Protein AF-0000000087138298 (afdb_homodimer)

InterPro domains:
  IPR054722 Retrovirus-related Pol polyprotein from transposon TNT 1-94-like, beta-barrel domain [PF22936] (34-121)

Radius of gyration: 26.08 Å; Cα contacts (8 Å, |Δi|>4): 745; chains: 2; bounding box: 53×138×64 Å

pLDDT: mean 83.86, std 24.9, range [24.69, 98.94]

Organism: NCBI:txid53985

Foldseek 3Di:
DPPPPPPPPPPPPPPPPDPPPPPPPPQAADQFKEFADQPAPAKEHQDPVQFPFWDFDPDWDFPQDDPDPPPTFTFGTFGKGWFWFDPPPPDTAIDIGHGYTHTNPDSYIYDHPVSVVVVAKDWDADPPQRWIFIDHPRHTHYIWGQDPVRTIMGTTDDD/DPPPPPPPPPPPPPPPPDPPPPPPPPQAADQFKEFADQPAPAKEHQDPVQFPFWDFDPDWDFPQDDPDPPPTFTFGTFGKGWFWFDPPPPDTAIDIGHGYTHTNPDSYIYDHPVSVVVVAKDWDADPPQRWIFIDHPRHTHYIWGQDPVRTIMGTTDDD

Structure (mmCIF, N/CA/C/O backbone):
data_AF-0000000087138298-model_v1
#
loop_
_entity.id
_entity.type
_entity.pdbx_description
1 polymer 'Retrovirus-related Pol polyprotein from transposon TNT 1-94-like beta-barrel domain-containing protein'
#
loop_
_atom_site.group_PDB
_atom_site.id
_atom_site.type_symbol
_atom_site.label_atom_id
_atom_site.label_alt_id
_atom_site.label_comp_id
_atom_site.label_asym_id
_atom_site.label_entity_id
_atom_site.label_seq_id
_atom_site.pdbx_PDB_ins_code
_atom_site.Cartn_x
_atom_site.Cartn_y
_atom_site.Cartn_z
_atom_site.occupancy
_atom_site.B_iso_or_equiv
_atom_site.auth_seq_id
_atom_site.auth_comp_id
_atom_site.auth_asym_id
_atom_site.auth_atom_id
_atom_site.pdbx_PDB_model_num
ATOM 1 N N . MET A 1 1 ? -32.312 69.125 -25.078 1 26.73 1 MET A N 1
ATOM 2 C CA . MET A 1 1 ? -32.969 67.812 -25.141 1 26.73 1 MET A CA 1
ATOM 3 C C . MET A 1 1 ? -31.922 66.688 -25.016 1 26.73 1 MET A C 1
ATOM 5 O O . MET A 1 1 ? -30.969 66.625 -25.797 1 26.73 1 MET A O 1
ATOM 9 N N . HIS A 1 2 ? -31.641 66.25 -23.672 1 28 2 HIS A N 1
ATOM 10 C CA . HIS A 1 2 ? -30.719 65.438 -22.891 1 28 2 HIS A CA 1
ATOM 11 C C . HIS A 1 2 ? -30.844 63.969 -23.266 1 28 2 HIS A C 1
ATOM 13 O O . HIS A 1 2 ? -31.859 63.344 -22.984 1 28 2 HIS A O 1
ATOM 19 N N . GLU A 1 3 ? -30.312 63.594 -24.5 1 26.72 3 GLU A N 1
ATOM 20 C CA . GLU A 1 3 ? -30.328 62.25 -25.031 1 26.72 3 GLU A CA 1
ATOM 21 C C . GLU A 1 3 ? -29.719 61.25 -24.047 1 26.72 3 GLU A C 1
ATOM 23 O O . GLU A 1 3 ? -28.562 61.438 -23.625 1 26.72 3 GLU A O 1
ATOM 28 N N . MET A 1 4 ? -30.578 60.688 -23.172 1 25.8 4 MET A N 1
ATOM 29 C CA . MET A 1 4 ? -30.344 59.656 -22.156 1 25.8 4 MET A CA 1
ATOM 30 C C . MET A 1 4 ? -29.781 58.375 -22.797 1 25.8 4 MET A C 1
ATOM 32 O O . MET A 1 4 ? -30.406 57.812 -23.688 1 25.8 4 MET A O 1
ATOM 36 N N . MET A 1 5 ? -28.438 58.312 -23.062 1 27.72 5 MET A N 1
ATOM 37 C CA . MET A 1 5 ? -27.672 57.188 -23.594 1 27.72 5 MET A CA 1
ATOM 38 C C . MET A 1 5 ? -27.938 55.906 -22.781 1 27.72 5 MET A C 1
ATOM 40 O O . MET A 1 5 ? -27.906 55.938 -21.547 1 27.72 5 MET A O 1
ATOM 44 N N . GLY A 1 6 ? -28.906 55.094 -23.203 1 25.23 6 GLY A N 1
ATOM 45 C CA . GLY A 1 6 ? -29.344 53.844 -22.672 1 25.23 6 GLY A CA 1
ATOM 46 C C . GLY A 1 6 ? -28.219 52.844 -22.484 1 25.23 6 GLY A C 1
ATOM 47 O O . GLY A 1 6 ? -27.5 52.5 -23.422 1 25.23 6 GLY A O 1
ATOM 48 N N . ALA A 1 7 ? -27.5 52.844 -21.328 1 24.69 7 ALA A N 1
ATOM 49 C CA . ALA A 1 7 ? -26.438 51.938 -20.859 1 24.69 7 ALA A CA 1
ATOM 50 C C . ALA A 1 7 ? -26.922 50.5 -20.875 1 24.69 7 ALA A C 1
ATOM 52 O O . ALA A 1 7 ? -27.797 50.094 -20.109 1 24.69 7 ALA A O 1
ATOM 53 N N . SER A 1 8 ? -27.188 49.906 -22.094 1 27.42 8 SER A N 1
ATOM 54 C CA . SER A 1 8 ? -27.578 48.469 -22.094 1 27.42 8 SER A CA 1
ATOM 55 C C . SER A 1 8 ? -26.562 47.625 -21.344 1 27.42 8 SER A C 1
ATOM 57 O O . SER A 1 8 ? -25.359 47.719 -21.625 1 27.42 8 SER A O 1
ATOM 59 N N . GLY A 1 9 ? -26.672 47.469 -20.047 1 24.81 9 GLY A N 1
ATOM 60 C CA . GLY A 1 9 ? -25.984 46.562 -19.125 1 24.81 9 GLY A CA 1
ATOM 61 C C . GLY A 1 9 ? -25.938 45.125 -19.609 1 24.81 9 GLY A C 1
ATOM 62 O O . GLY A 1 9 ? -26.969 44.438 -19.641 1 24.81 9 GLY A O 1
ATOM 63 N N . ALA A 1 10 ? -25.188 44.781 -20.75 1 26.69 10 ALA A N 1
ATOM 64 C CA . ALA A 1 10 ? -24.969 43.406 -21.141 1 26.69 10 ALA A CA 1
ATOM 65 C C . ALA A 1 10 ? -24.578 42.531 -19.938 1 26.69 10 ALA A C 1
ATOM 67 O O . ALA A 1 10 ? -23.562 42.812 -19.281 1 26.69 10 ALA A O 1
ATOM 68 N N . GLY A 1 11 ? -25.578 42.062 -19.188 1 27.27 11 GLY A N 1
ATOM 69 C CA . GLY A 1 11 ? -25.375 41.062 -18.141 1 27.27 11 GLY A CA 1
ATOM 70 C C . GLY A 1 11 ? -24.562 39.875 -18.594 1 27.27 11 GLY A C 1
ATOM 71 O O . GLY A 1 11 ? -24.906 39.219 -19.578 1 27.27 11 GLY A O 1
ATOM 72 N N . ASN A 1 12 ? -23.203 39.906 -18.516 1 27.31 12 ASN A N 1
ATOM 73 C CA . ASN A 1 12 ? -22.297 38.781 -18.672 1 27.31 12 ASN A CA 1
ATOM 74 C C . ASN A 1 12 ? -22.766 37.562 -17.891 1 27.31 12 ASN A C 1
ATOM 76 O O . ASN A 1 12 ? -22.812 37.594 -16.656 1 27.31 12 ASN A O 1
ATOM 80 N N . TYR A 1 13 ? -23.734 36.781 -18.453 1 26.03 13 TYR A N 1
ATOM 81 C CA . TYR A 1 13 ? -24.031 35.438 -17.891 1 26.03 13 TYR A CA 1
ATOM 82 C C . TYR A 1 13 ? -22.75 34.625 -17.703 1 26.03 13 TYR A C 1
ATOM 84 O O . TYR A 1 13 ? -21.969 34.5 -18.625 1 26.03 13 TYR A O 1
ATOM 92 N N . SER A 1 14 ? -22.141 34.844 -16.531 1 27.45 14 SER A N 1
ATOM 93 C CA . SER A 1 14 ? -21.109 33.906 -16.062 1 27.45 14 SER A CA 1
ATOM 94 C C . SER A 1 14 ? -21.5 32.469 -16.281 1 27.45 14 SER A C 1
ATOM 96 O O . SER A 1 14 ? -22.578 32.031 -15.867 1 27.45 14 SER A O 1
ATOM 98 N N . ASP A 1 15 ? -21.188 31.875 -17.406 1 30.61 15 ASP A N 1
ATOM 99 C CA . ASP A 1 15 ? -21.203 30.438 -17.672 1 30.61 15 ASP A CA 1
ATOM 100 C C . ASP A 1 15 ? -20.656 29.656 -16.469 1 30.61 15 ASP A C 1
ATOM 102 O O . ASP A 1 15 ? -19.484 29.781 -16.141 1 30.61 15 ASP A O 1
ATOM 106 N N . THR A 1 16 ? -21.453 29.562 -15.43 1 27.52 16 THR A N 1
ATOM 107 C CA . THR A 1 16 ? -21.219 28.531 -14.43 1 27.52 16 THR A CA 1
ATOM 108 C C . THR A 1 16 ? -20.891 27.188 -15.086 1 27.52 16 THR A C 1
ATOM 110 O O . THR A 1 16 ? -21.75 26.594 -15.734 1 27.52 16 THR A O 1
ATOM 113 N N . LYS A 1 17 ? -19.672 27 -15.688 1 30.14 17 LYS A N 1
ATOM 114 C CA . LYS A 1 17 ? -19.156 25.688 -16.062 1 30.14 17 LYS A CA 1
ATOM 115 C C . LYS A 1 17 ? -19.609 24.609 -15.094 1 30.14 17 LYS A C 1
ATOM 117 O O . LYS A 1 17 ? -19.719 24.844 -13.891 1 30.14 17 LYS A O 1
ATOM 122 N N . ASP A 1 18 ? -20.281 23.625 -15.594 1 29.91 18 ASP A N 1
ATOM 123 C CA . ASP A 1 18 ? -20.688 22.297 -15.156 1 29.91 18 ASP A CA 1
ATOM 124 C C . ASP A 1 18 ? -19.562 21.625 -14.359 1 29.91 18 ASP A C 1
ATOM 126 O O . ASP A 1 18 ? -18.438 21.484 -14.844 1 29.91 18 ASP A O 1
ATOM 130 N N . GLU A 1 19 ? -19.5 21.828 -13.062 1 31.2 19 GLU A N 1
ATOM 131 C CA . GLU A 1 19 ? -18.734 20.938 -12.195 1 31.2 19 GLU A CA 1
ATOM 132 C C . GLU A 1 19 ? -18.859 19.484 -12.672 1 31.2 19 GLU A C 1
ATOM 134 O O . GLU A 1 19 ? -19.922 18.875 -12.562 1 31.2 19 GLU A O 1
ATOM 139 N N . SER A 1 20 ? -18.328 19.141 -13.852 1 32.28 20 SER A N 1
ATOM 140 C CA . SER A 1 20 ? -18.219 17.75 -14.25 1 32.28 20 SER A CA 1
ATOM 141 C C . SER A 1 20 ? -17.953 16.844 -13.047 1 32.28 20 SER A C 1
ATOM 143 O O . SER A 1 20 ? -17 17.062 -12.312 1 32.28 20 SER A O 1
ATOM 145 N N . GLN A 1 21 ? -19 16.406 -12.414 1 29.31 21 GLN A N 1
ATOM 146 C CA . GLN A 1 21 ? -18.938 15.305 -11.453 1 29.31 21 GLN A CA 1
ATOM 147 C C . GLN A 1 21 ? -17.953 14.234 -11.906 1 29.31 21 GLN A C 1
ATOM 149 O O . GLN A 1 21 ? -18.094 13.656 -12.992 1 29.31 21 GLN A O 1
ATOM 154 N N . LYS A 1 22 ? -16.719 14.406 -11.703 1 31.08 22 LYS A N 1
ATOM 155 C CA . LYS A 1 22 ? -15.797 13.289 -11.891 1 31.08 22 LYS A CA 1
ATOM 156 C C . LYS A 1 22 ? -16.406 11.984 -11.406 1 31.08 22 LYS A C 1
ATOM 158 O O . LYS A 1 22 ? -16.594 11.781 -10.203 1 31.08 22 LYS A O 1
ATOM 163 N N . VAL A 1 23 ? -17.422 11.461 -12.164 1 29.03 23 VAL A N 1
ATOM 164 C CA . VAL A 1 23 ? -17.891 10.102 -11.914 1 29.03 23 VAL A CA 1
ATOM 165 C C . VAL A 1 23 ? -16.703 9.18 -11.672 1 29.03 23 VAL A C 1
ATOM 167 O O . VAL A 1 23 ? -15.82 9.055 -12.523 1 29.03 23 VAL A O 1
ATOM 170 N N . VAL A 1 24 ? -16.344 9.094 -10.477 1 33.88 24 VAL A N 1
ATOM 171 C CA . VAL A 1 24 ? -15.398 8.031 -10.172 1 33.88 24 VAL A CA 1
ATOM 172 C C . VAL A 1 24 ? -15.898 6.711 -10.758 1 33.88 24 VAL A C 1
ATOM 174 O O . VAL A 1 24 ? -16.969 6.23 -10.398 1 33.88 24 VAL A O 1
ATOM 177 N N . GLU A 1 25 ? -15.625 6.383 -11.93 1 34.97 25 GLU A N 1
ATOM 178 C CA . GLU A 1 25 ? -15.898 5.078 -12.523 1 34.97 25 GLU A CA 1
ATOM 179 C C . GLU A 1 25 ? -15.633 3.949 -11.539 1 34.97 25 GLU A C 1
ATOM 181 O O . GLU A 1 25 ? -14.57 3.906 -10.914 1 34.97 25 GLU A O 1
ATOM 186 N N . VAL A 1 26 ? -16.703 3.418 -10.953 1 42.72 26 VAL A N 1
ATOM 187 C CA . VAL A 1 26 ? -16.562 2.133 -10.281 1 42.72 26 VAL A CA 1
ATOM 188 C C . VAL A 1 26 ? -15.586 1.244 -11.055 1 42.72 26 VAL A C 1
ATOM 190 O O . VAL A 1 26 ? -15.844 0.884 -12.203 1 42.72 26 VAL A O 1
ATOM 193 N N . ALA A 1 27 ? -14.391 1.312 -10.781 1 53.25 27 ALA A N 1
ATOM 194 C CA . ALA A 1 27 ? -13.359 0.618 -11.539 1 53.25 27 ALA A CA 1
ATOM 195 C C . ALA A 1 27 ? -13.672 -0.871 -11.664 1 53.25 27 ALA A C 1
ATOM 197 O O . ALA A 1 27 ? -14.078 -1.508 -10.688 1 53.25 27 ALA A O 1
ATOM 198 N N . SER A 1 28 ? -14.102 -1.36 -12.82 1 70.69 28 SER A N 1
ATOM 199 C CA . SER A 1 28 ? -14.125 -2.773 -13.188 1 70.69 28 SER A CA 1
ATOM 200 C C . SER A 1 28 ? -12.812 -3.463 -12.812 1 70.69 28 SER A C 1
ATOM 202 O O . SER A 1 28 ? -11.766 -2.82 -12.758 1 70.69 28 SER A O 1
ATOM 204 N N . TYR A 1 29 ? -13 -4.633 -12.141 1 76.81 29 TYR A N 1
ATOM 205 C CA . TYR A 1 29 ? -11.836 -5.453 -11.852 1 76.81 29 TYR A CA 1
ATOM 206 C C . TYR A 1 29 ? -10.875 -5.484 -13.031 1 76.81 29 TYR A C 1
ATOM 208 O O . TYR A 1 29 ? -11.297 -5.684 -14.172 1 76.81 29 TYR A O 1
ATOM 216 N N . LYS A 1 30 ? -9.641 -5.148 -12.758 1 82.31 30 LYS A N 1
ATOM 217 C CA . LYS A 1 30 ? -8.555 -5.219 -13.727 1 82.31 30 LYS A CA 1
ATOM 218 C C . LYS A 1 30 ? -7.668 -6.434 -13.469 1 82.31 30 LYS A C 1
ATOM 220 O O . LYS A 1 30 ? -6.656 -6.328 -12.773 1 82.31 30 LYS A O 1
ATOM 225 N N . PRO A 1 31 ? -7.965 -7.551 -14.102 1 87.19 31 PRO A N 1
ATOM 226 C CA . PRO A 1 31 ? -7.363 -8.82 -13.688 1 87.19 31 PRO A CA 1
ATOM 227 C C . PRO A 1 31 ? -5.852 -8.859 -13.906 1 87.19 31 PRO A C 1
ATOM 229 O O . PRO A 1 31 ? -5.148 -9.625 -13.242 1 87.19 31 PRO A O 1
ATOM 232 N N . ARG A 1 32 ? -5.281 -8.016 -14.727 1 94.5 32 ARG A N 1
ATOM 233 C CA . ARG A 1 32 ? -3.85 -8.086 -15 1 94.5 32 ARG A CA 1
ATOM 234 C C . ARG A 1 32 ? -3.078 -7.098 -14.125 1 94.5 32 ARG A C 1
ATOM 236 O O . ARG A 1 32 ? -1.851 -7.172 -14.039 1 94.5 32 ARG A O 1
ATOM 243 N N . ARG A 1 33 ? -3.785 -6.219 -13.477 1 95.19 33 ARG A N 1
ATOM 244 C CA . ARG A 1 33 ? -3.141 -5.199 -12.664 1 95.19 33 ARG A CA 1
ATOM 245 C C . ARG A 1 33 ? -2.793 -5.742 -11.281 1 95.19 33 ARG A C 1
ATOM 247 O O . ARG A 1 33 ? -3.645 -6.32 -10.602 1 95.19 33 ARG A O 1
ATOM 254 N N . TRP A 1 34 ? -1.558 -5.598 -10.945 1 98 34 TRP A N 1
ATOM 255 C CA . TRP A 1 34 ? -1.07 -5.875 -9.594 1 98 34 TRP A CA 1
ATOM 256 C C . TRP A 1 34 ? -0.491 -4.617 -8.961 1 98 34 TRP A C 1
ATOM 258 O O . TRP A 1 34 ? 0.445 -4.016 -9.492 1 98 34 TRP A O 1
ATOM 268 N N . ASP A 1 35 ? -1.096 -4.219 -7.867 1 98.25 35 ASP A N 1
ATOM 269 C CA . ASP A 1 35 ? -0.44 -3.166 -7.094 1 98.25 35 ASP A CA 1
ATOM 270 C C . ASP A 1 35 ? 0.762 -3.717 -6.332 1 98.25 35 ASP A C 1
ATOM 272 O O . ASP A 1 35 ? 0.678 -4.777 -5.711 1 98.25 35 ASP A O 1
ATOM 276 N N . TYR A 1 36 ? 1.917 -3.092 -6.477 1 98.81 36 TYR A N 1
ATOM 277 C CA . TYR A 1 36 ? 3.133 -3.324 -5.707 1 98.81 36 TYR A CA 1
ATOM 278 C C . TYR A 1 36 ? 3.068 -2.615 -4.359 1 98.81 36 TYR A C 1
ATOM 280 O O . TYR A 1 36 ? 3.305 -1.407 -4.273 1 98.81 36 TYR A O 1
ATOM 288 N N . ASP A 1 37 ? 2.742 -3.402 -3.287 1 98.69 37 ASP A N 1
ATOM 289 C CA . ASP A 1 37 ? 2.078 -2.742 -2.168 1 98.69 37 ASP A CA 1
ATOM 290 C C . ASP A 1 37 ? 2.824 -2.994 -0.859 1 98.69 37 ASP A C 1
ATOM 292 O O . ASP A 1 37 ? 2.775 -4.098 -0.314 1 98.69 37 ASP A O 1
ATOM 296 N N . THR A 1 38 ? 3.414 -1.92 -0.274 1 98.75 38 THR A N 1
ATOM 297 C CA . THR A 1 38 ? 4.078 -2.008 1.022 1 98.75 38 THR A CA 1
ATOM 298 C C . THR A 1 38 ? 3.061 -1.929 2.156 1 98.75 38 THR A C 1
ATOM 300 O O . THR A 1 38 ? 3.395 -2.184 3.316 1 98.75 38 THR A O 1
ATOM 303 N N . GLY A 1 39 ? 1.785 -1.648 1.866 1 98.12 39 GLY A N 1
ATOM 304 C CA . GLY A 1 39 ? 0.718 -1.596 2.852 1 98.12 39 GLY A CA 1
ATOM 305 C C . GLY A 1 39 ? -0.074 -2.887 2.943 1 98.12 39 GLY A C 1
ATOM 306 O O . GLY A 1 39 ? -0.977 -3.01 3.773 1 98.12 39 GLY A O 1
ATOM 307 N N . ALA A 1 40 ? 0.21 -3.84 2.135 1 98.06 40 ALA A N 1
ATOM 308 C CA . ALA A 1 40 ? -0.504 -5.113 2.148 1 98.06 40 ALA A CA 1
ATOM 309 C C . ALA A 1 40 ? 0.227 -6.145 3.004 1 98.06 40 ALA A C 1
ATOM 311 O O . ALA A 1 40 ? 1.408 -6.418 2.783 1 98.06 40 ALA A O 1
ATOM 312 N N . SER A 1 41 ? -0.503 -6.773 3.881 1 97.31 41 SER A N 1
ATOM 313 C CA . SER A 1 41 ? 0.084 -7.77 4.77 1 97.31 41 SER A CA 1
ATOM 314 C C . SER A 1 41 ? 0.23 -9.117 4.07 1 97.31 41 SER A C 1
ATOM 316 O O . SER A 1 41 ? 0.977 -9.984 4.531 1 97.31 41 SER A O 1
ATOM 318 N N . THR A 1 42 ? -0.503 -9.312 3.02 1 97.94 42 THR A N 1
ATOM 319 C CA . THR A 1 42 ? -0.492 -10.562 2.27 1 97.94 42 THR A CA 1
ATOM 320 C C . THR A 1 42 ? -0.753 -10.312 0.788 1 97.94 42 THR A C 1
ATOM 322 O O . THR A 1 42 ? -1.156 -9.211 0.404 1 97.94 42 THR A O 1
ATOM 325 N N . HIS A 1 43 ? -0.403 -11.305 -0.057 1 98.75 43 HIS A N 1
ATOM 326 C CA . HIS A 1 43 ? -0.837 -11.234 -1.447 1 98.75 43 HIS A CA 1
ATOM 327 C C . HIS A 1 43 ? -2.346 -11.422 -1.563 1 98.75 43 HIS A C 1
ATOM 329 O O . HIS A 1 43 ? -2.918 -12.305 -0.923 1 98.75 43 HIS A O 1
ATOM 335 N N . ILE A 1 44 ? -2.963 -10.594 -2.338 1 98.25 44 ILE A N 1
ATOM 336 C CA . ILE A 1 44 ? -4.395 -10.688 -2.611 1 98.25 44 ILE A CA 1
ATOM 337 C C . ILE A 1 44 ? -4.617 -10.945 -4.098 1 98.25 44 ILE A C 1
ATOM 339 O O . ILE A 1 44 ? -4.102 -10.219 -4.949 1 98.25 44 ILE A O 1
ATOM 343 N N . VAL A 1 45 ? -5.367 -11.93 -4.359 1 98.06 45 VAL A N 1
ATOM 344 C CA . VAL A 1 45 ? -5.66 -12.32 -5.738 1 98.06 45 VAL A CA 1
ATOM 345 C C . VAL A 1 45 ? -7.172 -12.312 -5.961 1 98.06 45 VAL A C 1
ATOM 347 O O . VAL A 1 45 ? -7.918 -12.977 -5.234 1 98.06 45 VAL A O 1
ATOM 350 N N . GLY A 1 46 ? -7.562 -11.539 -6.918 1 96.12 46 GLY A N 1
ATOM 351 C CA . GLY A 1 46 ? -8.977 -11.461 -7.238 1 96.12 46 GLY A CA 1
ATOM 352 C C . GLY A 1 46 ? -9.398 -12.43 -8.336 1 96.12 46 GLY A C 1
ATOM 353 O O . GLY A 1 46 ? -10.586 -12.711 -8.5 1 96.12 46 GLY A O 1
ATOM 354 N N . ALA A 1 47 ? -8.469 -12.898 -9.086 1 93.94 47 ALA A N 1
ATOM 355 C CA . ALA A 1 47 ? -8.727 -13.812 -10.195 1 93.94 47 ALA A CA 1
ATOM 356 C C . ALA A 1 47 ? -8.211 -15.211 -9.883 1 93.94 47 ALA A C 1
ATOM 358 O O . ALA A 1 47 ? -7 -15.445 -9.844 1 93.94 47 ALA A O 1
ATOM 359 N N . LYS A 1 48 ? -9.086 -16.141 -9.898 1 94.62 48 LYS A N 1
ATOM 360 C CA . LYS A 1 48 ? -8.75 -17.484 -9.461 1 94.62 48 LYS A CA 1
ATOM 361 C C . LYS A 1 48 ? -7.766 -18.141 -10.422 1 94.62 48 LYS A C 1
ATOM 363 O O . LYS A 1 48 ? -7.016 -19.047 -10.031 1 94.62 48 LYS A O 1
ATOM 368 N N . GLU A 1 49 ? -7.699 -17.719 -11.648 1 95.81 49 GLU A N 1
ATOM 369 C CA . GLU A 1 49 ? -6.883 -18.312 -12.703 1 95.81 49 GLU A CA 1
ATOM 370 C C . GLU A 1 49 ? -5.395 -18.172 -12.391 1 95.81 49 GLU A C 1
ATOM 372 O O . GLU A 1 49 ? -4.562 -18.875 -12.977 1 95.81 49 GLU A O 1
ATOM 377 N N . TYR A 1 50 ? -5.051 -17.359 -11.5 1 97.69 50 TYR A N 1
ATOM 378 C CA . TYR A 1 50 ? -3.645 -17.188 -11.148 1 97.69 50 TYR A CA 1
ATOM 379 C C . TYR A 1 50 ? -3.15 -18.344 -10.289 1 97.69 50 TYR A C 1
ATOM 381 O O . TYR A 1 50 ? -1.943 -18.578 -10.188 1 97.69 50 TYR A O 1
ATOM 389 N N . PHE A 1 51 ? -4.051 -19.047 -9.609 1 98.44 51 PHE A N 1
ATOM 390 C CA . PHE A 1 51 ? -3.635 -20.062 -8.656 1 98.44 51 PHE A CA 1
ATOM 391 C C . PHE A 1 51 ? -3.236 -21.344 -9.375 1 98.44 51 PHE A C 1
ATOM 393 O O . PHE A 1 51 ? -4 -21.875 -10.188 1 98.44 51 PHE A O 1
ATOM 400 N N . VAL A 1 52 ? -2.127 -21.859 -9.031 1 98.62 52 VAL A N 1
ATOM 401 C CA . VAL A 1 52 ? -1.667 -23.141 -9.547 1 98.62 52 VAL A CA 1
ATOM 402 C C . VAL A 1 52 ? -1.851 -24.219 -8.477 1 98.62 52 VAL A C 1
ATOM 404 O O . VAL A 1 52 ? -1.818 -25.406 -8.781 1 98.62 52 VAL A O 1
ATOM 407 N N . ALA A 1 53 ? -1.971 -23.844 -7.301 1 98.75 53 ALA A N 1
ATOM 408 C CA . ALA A 1 53 ? -2.438 -24.625 -6.16 1 98.75 53 ALA A CA 1
ATOM 409 C C . ALA A 1 53 ? -3.373 -23.797 -5.277 1 98.75 53 ALA A C 1
ATOM 411 O O . ALA A 1 53 ? -3.129 -22.625 -5.031 1 98.75 53 ALA A O 1
ATOM 412 N N . TYR A 1 54 ? -4.457 -24.531 -4.898 1 98.38 54 TYR A N 1
ATOM 413 C CA . TYR A 1 54 ? -5.5 -23.781 -4.207 1 98.38 54 TYR A CA 1
ATOM 414 C C . TYR A 1 54 ? -6.199 -24.656 -3.174 1 98.38 54 TYR A C 1
ATOM 416 O O . TYR A 1 54 ? -6.484 -25.828 -3.436 1 98.38 54 TYR A O 1
ATOM 424 N N . HIS A 1 55 ? -6.398 -24.047 -2.041 1 98.44 55 HIS A N 1
ATOM 425 C CA . HIS A 1 55 ? -7.176 -24.656 -0.97 1 98.44 55 HIS A CA 1
ATOM 426 C C . HIS A 1 55 ? -8.328 -23.75 -0.538 1 98.44 55 HIS A C 1
ATOM 428 O O . HIS A 1 55 ? -8.102 -22.672 0.023 1 98.44 55 HIS A O 1
ATOM 434 N N . GLU A 1 56 ? -9.477 -24.266 -0.711 1 97.88 56 GLU A N 1
ATOM 435 C CA . GLU A 1 56 ? -10.656 -23.516 -0.278 1 97.88 56 GLU A CA 1
ATOM 436 C C . GLU A 1 56 ? -10.875 -23.641 1.227 1 97.88 56 GLU A C 1
ATOM 438 O O . GLU A 1 56 ? -10.773 -24.75 1.777 1 97.88 56 GLU A O 1
ATOM 443 N N . PHE A 1 57 ? -11.141 -22.484 1.836 1 97.38 57 PHE A N 1
ATOM 444 C CA . PHE A 1 57 ? -11.461 -22.547 3.256 1 97.38 57 PHE A CA 1
ATOM 445 C C . PHE A 1 57 ? -12.828 -23.188 3.475 1 97.38 57 PHE A C 1
ATOM 447 O O . PHE A 1 57 ? -13.727 -23.047 2.639 1 97.38 57 PHE A O 1
ATOM 454 N N . GLU A 1 58 ? -12.953 -23.891 4.559 1 97.06 58 GLU A N 1
ATOM 455 C CA . GLU A 1 58 ? -14.266 -24.422 4.914 1 97.06 58 GLU A CA 1
ATOM 456 C C . GLU A 1 58 ? -15.289 -23.312 5.066 1 97.06 58 GLU A C 1
ATOM 458 O O . GLU A 1 58 ? -16.422 -23.422 4.598 1 97.06 58 GLU A O 1
ATOM 463 N N . LYS A 1 59 ? -14.844 -22.266 5.73 1 96.12 59 LYS A N 1
ATOM 464 C CA . LYS A 1 59 ? -15.586 -21.016 5.848 1 96.12 59 LYS A CA 1
ATOM 465 C C . LYS A 1 59 ? -14.727 -19.812 5.449 1 96.12 59 LYS A C 1
ATOM 467 O O . LYS A 1 59 ? -13.531 -19.766 5.773 1 96.12 59 LYS A O 1
ATOM 472 N N . PRO A 1 60 ? -15.414 -18.922 4.82 1 94.12 60 PRO A N 1
ATOM 473 C CA . PRO A 1 60 ? -14.633 -17.719 4.48 1 94.12 60 PRO A CA 1
ATOM 474 C C . PRO A 1 60 ? -13.977 -17.078 5.695 1 94.12 60 PRO A C 1
ATOM 476 O O . PRO A 1 60 ? -14.555 -17.078 6.789 1 94.12 60 PRO A O 1
ATOM 479 N N . VAL A 1 61 ? -12.789 -16.516 5.438 1 91.31 61 VAL A N 1
ATOM 480 C CA . VAL A 1 61 ? -12.109 -15.727 6.457 1 91.31 61 VAL A CA 1
ATOM 481 C C . VAL A 1 61 ? -12.477 -14.25 6.285 1 91.31 61 VAL A C 1
ATOM 483 O O . VAL A 1 61 ? -12.156 -13.641 5.266 1 91.31 61 VAL A O 1
ATOM 486 N N . GLU A 1 62 ? -13.102 -13.578 7.219 1 82.38 62 GLU A N 1
ATOM 487 C CA . GLU A 1 62 ? -13.695 -12.25 7.102 1 82.38 62 GLU A CA 1
ATOM 488 C C . GLU A 1 62 ? -12.742 -11.172 7.605 1 82.38 62 GLU A C 1
ATOM 490 O O . GLU A 1 62 ? -13.117 -10 7.707 1 82.38 62 GLU A O 1
ATOM 495 N N . ASP A 1 63 ? -11.539 -11.422 7.742 1 79.94 63 ASP A N 1
ATOM 496 C CA . ASP A 1 63 ? -10.711 -10.477 8.477 1 79.94 63 ASP A CA 1
ATOM 497 C C . ASP A 1 63 ? -9.688 -9.82 7.555 1 79.94 63 ASP A C 1
ATOM 499 O O . ASP A 1 63 ? -8.656 -9.32 8.016 1 79.94 63 ASP A O 1
ATOM 503 N N . ILE A 1 64 ? -10.031 -9.82 6.277 1 89.75 64 ILE A N 1
ATOM 504 C CA . ILE A 1 64 ? -9.109 -9.055 5.441 1 89.75 64 ILE A CA 1
ATOM 505 C C . ILE A 1 64 ? -9.469 -7.574 5.504 1 89.75 64 ILE A C 1
ATOM 507 O O . ILE A 1 64 ? -10.43 -7.133 4.867 1 89.75 64 ILE A O 1
ATOM 511 N N . GLN A 1 65 ? -8.695 -6.887 6.281 1 88.88 65 GLN A N 1
ATOM 512 C CA . GLN A 1 65 ? -9 -5.484 6.547 1 88.88 65 GLN A CA 1
ATOM 513 C C . GLN A 1 65 ? -8.445 -4.582 5.449 1 88.88 65 GLN A C 1
ATOM 515 O O . GLN A 1 65 ? -7.297 -4.75 5.023 1 88.88 65 GLN A O 1
ATOM 520 N N . GLY A 1 66 ? -9.312 -3.666 4.984 1 90.44 66 GLY A N 1
ATOM 521 C CA . GLY A 1 66 ? -8.844 -2.543 4.188 1 90.44 66 GLY A CA 1
ATOM 522 C C . GLY A 1 66 ? -8.547 -1.306 5.012 1 90.44 66 GLY A C 1
ATOM 523 O O . GLY A 1 66 ? -8.523 -1.365 6.242 1 90.44 66 GLY A O 1
ATOM 524 N N . PHE A 1 67 ? -8.258 -0.23 4.336 1 89.5 67 PHE A N 1
ATOM 525 C CA . PHE A 1 67 ? -7.793 0.973 5.02 1 89.5 67 PHE A CA 1
ATOM 526 C C . PHE A 1 67 ? -8.938 1.643 5.766 1 89.5 67 PHE A C 1
ATOM 528 O O . PHE A 1 67 ? -8.711 2.492 6.633 1 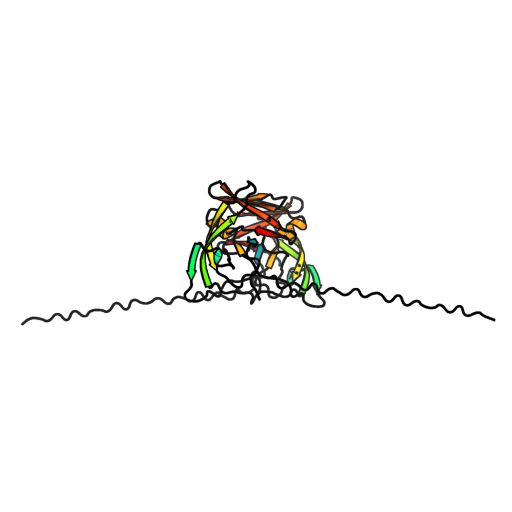89.5 67 PHE A O 1
ATOM 535 N N . ALA A 1 68 ? -10.18 1.259 5.426 1 88.81 68 ALA A N 1
ATOM 536 C CA . ALA A 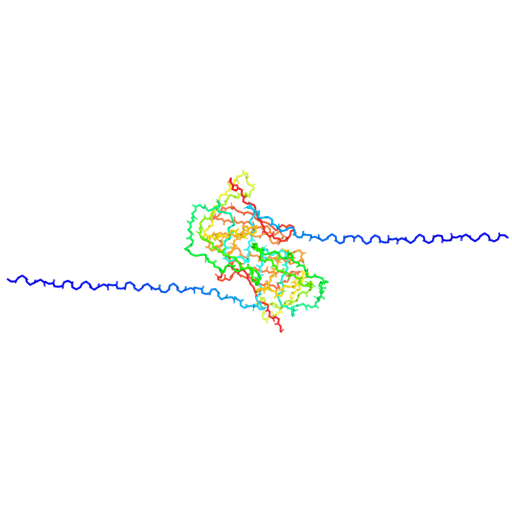1 68 ? -11.328 1.93 6.035 1 88.81 68 ALA A CA 1
ATOM 537 C C . ALA A 1 68 ? -12.227 0.932 6.762 1 88.81 68 ALA A C 1
ATOM 539 O O . ALA A 1 68 ? -12.32 -0.232 6.363 1 88.81 68 ALA A O 1
ATOM 540 N N . LYS A 1 69 ? -12.859 1.514 7.695 1 85.56 69 LYS A N 1
ATOM 541 C CA . LYS A 1 69 ? -13.852 0.721 8.414 1 85.56 69 LYS A CA 1
ATOM 542 C C . LYS A 1 69 ? -14.969 0.265 7.477 1 85.56 69 LYS A C 1
ATOM 544 O O . LYS A 1 69 ? -15.445 1.039 6.641 1 85.56 69 LYS A O 1
ATOM 549 N N . GLY A 1 70 ? -15.305 -0.964 7.645 1 78.56 70 GLY A N 1
ATOM 550 C CA . GLY A 1 70 ? -16.359 -1.503 6.793 1 78.56 70 GLY A CA 1
ATOM 551 C C . GLY A 1 70 ? -15.852 -1.939 5.43 1 78.56 70 GLY A C 1
ATOM 552 O O . GLY A 1 70 ? -16.609 -2.486 4.625 1 78.56 70 GLY A O 1
ATOM 553 N N . GLY A 1 71 ? -14.703 -1.685 5.117 1 76.5 71 GLY A N 1
ATOM 554 C CA . GLY A 1 71 ? -14.102 -2.07 3.85 1 76.5 71 GLY A CA 1
ATOM 555 C C . GLY A 1 71 ? -13.477 -3.451 3.879 1 76.5 71 GLY A C 1
ATOM 556 O O . GLY A 1 71 ? -12.594 -3.758 3.074 1 76.5 71 GLY A O 1
ATOM 557 N N . GLN A 1 72 ? -13.883 -4.27 4.773 1 80.62 72 GLN A N 1
ATOM 558 C CA . GLN A 1 72 ? -13.367 -5.633 4.859 1 80.62 72 GLN A CA 1
ATOM 559 C C . GLN A 1 72 ? -13.984 -6.52 3.781 1 80.62 72 GLN A C 1
ATOM 561 O O . GLN A 1 72 ? -15.133 -6.316 3.379 1 80.62 72 GLN A O 1
ATOM 566 N N . SER A 1 73 ? -13.156 -7.434 3.311 1 88.75 73 SER A N 1
ATOM 567 C CA . SER A 1 73 ? -13.609 -8.438 2.355 1 88.75 73 SER A CA 1
ATOM 568 C C . SER A 1 73 ? -13.211 -9.844 2.799 1 88.75 73 SER A C 1
ATOM 570 O O . SER A 1 73 ? -12.133 -10.031 3.371 1 88.75 73 SER A O 1
ATOM 572 N N . PRO A 1 74 ? -14.102 -10.781 2.516 1 93 74 PRO A N 1
ATOM 573 C CA . PRO A 1 74 ? -13.734 -12.148 2.877 1 93 74 PRO A CA 1
ATOM 574 C C . PRO A 1 74 ? -12.727 -12.766 1.908 1 93 74 PRO A C 1
ATOM 576 O O . PRO A 1 74 ? -12.758 -12.469 0.71 1 93 74 PRO A O 1
ATOM 579 N N . ALA A 1 75 ? -11.867 -13.586 2.488 1 97 75 ALA A N 1
ATOM 580 C CA . ALA A 1 75 ? -11.062 -14.5 1.677 1 97 75 ALA A CA 1
ATOM 581 C C . ALA A 1 75 ? -11.703 -15.883 1.611 1 97 75 ALA A C 1
ATOM 583 O O . ALA A 1 75 ? -12.172 -16.406 2.627 1 97 75 ALA A O 1
ATOM 584 N N . LEU A 1 76 ? -11.719 -16.422 0.457 1 98 76 LEU A N 1
ATOM 585 C CA . LEU A 1 76 ? -12.406 -17.688 0.272 1 98 76 LEU A CA 1
ATOM 586 C C . LEU A 1 76 ? -11.422 -18.859 0.323 1 98 76 LEU A C 1
ATOM 588 O O . LEU A 1 76 ? -11.828 -20 0.497 1 98 76 LEU A O 1
ATOM 592 N N . GLY A 1 77 ? -10.227 -18.594 0.156 1 98.38 77 GLY A N 1
ATOM 593 C CA . GLY A 1 77 ? -9.203 -19.625 0.16 1 98.38 77 GLY A CA 1
ATOM 594 C C . GLY A 1 77 ? -7.793 -19.062 0.091 1 98.38 77 GLY A C 1
ATOM 595 O O . GLY A 1 77 ? -7.598 -17.844 0.147 1 98.38 77 GLY A O 1
ATOM 596 N N . VAL A 1 78 ? -6.84 -19.984 0.095 1 98.56 78 VAL A N 1
ATOM 597 C CA . VAL A 1 78 ? -5.418 -19.656 0.052 1 98.56 78 VAL A CA 1
ATOM 598 C C . VAL A 1 78 ? -4.707 -20.578 -0.929 1 98.56 78 VAL A C 1
ATOM 600 O O . VAL A 1 78 ? -5.168 -21.703 -1.188 1 98.56 78 VAL A O 1
ATOM 603 N N . GLY A 1 79 ? -3.631 -20.031 -1.551 1 98.81 79 GLY A N 1
ATOM 604 C CA . GLY A 1 79 ? -2.924 -20.906 -2.48 1 98.81 79 GLY A CA 1
ATOM 605 C C . GLY A 1 79 ? -1.615 -20.312 -2.969 1 98.81 79 GLY A C 1
ATOM 606 O O . GLY A 1 79 ? -1.04 -19.438 -2.314 1 98.81 79 GLY A O 1
ATOM 607 N N . VAL A 1 80 ? -1.122 -20.984 -3.99 1 98.94 80 VAL A N 1
ATOM 608 C CA . VAL A 1 80 ? 0.088 -20.578 -4.699 1 98.94 80 VAL A CA 1
ATOM 609 C C . VAL A 1 80 ? -0.285 -19.922 -6.031 1 98.94 80 VAL A C 1
ATOM 611 O O . VAL A 1 80 ? -0.97 -20.531 -6.855 1 98.94 80 VAL A O 1
ATOM 614 N N . ALA A 1 81 ? 0.093 -18.703 -6.195 1 98.75 81 ALA A N 1
ATOM 615 C CA . ALA A 1 81 ? -0.173 -17.984 -7.445 1 98.75 81 ALA A CA 1
ATOM 616 C C . ALA A 1 81 ? 1.076 -17.938 -8.32 1 98.75 81 ALA A C 1
ATOM 618 O O . ALA A 1 81 ? 2.182 -17.719 -7.824 1 98.75 81 ALA A O 1
ATOM 619 N N . ALA A 1 82 ? 0.914 -18.094 -9.555 1 98.69 82 ALA A N 1
ATOM 620 C CA . ALA A 1 82 ? 1.983 -17.953 -10.539 1 98.69 82 ALA A CA 1
ATOM 621 C C . ALA A 1 82 ? 1.704 -16.781 -11.477 1 98.69 82 ALA A C 1
ATOM 623 O O . ALA A 1 82 ? 0.619 -16.688 -12.055 1 98.69 82 ALA A O 1
ATOM 624 N N . LEU A 1 83 ? 2.715 -15.93 -11.594 1 98.06 83 LEU A N 1
ATOM 625 C CA . LEU A 1 83 ? 2.582 -14.734 -12.43 1 98.06 83 LEU A CA 1
ATOM 626 C C . LEU A 1 83 ? 3.625 -14.727 -13.539 1 98.06 83 LEU A C 1
ATOM 628 O O . LEU A 1 83 ? 4.812 -14.93 -13.281 1 98.06 83 LEU A O 1
ATOM 632 N N . ALA A 1 84 ? 3.148 -14.477 -14.703 1 97.81 84 ALA A N 1
ATOM 633 C CA . ALA A 1 84 ? 4.066 -14.172 -15.797 1 97.81 84 ALA A CA 1
ATOM 634 C C . ALA A 1 84 ? 4.371 -12.68 -15.859 1 97.81 84 ALA A C 1
ATOM 636 O O . ALA A 1 84 ? 3.465 -11.859 -16.047 1 97.81 84 ALA A O 1
ATOM 637 N N . THR A 1 85 ? 5.641 -12.391 -15.711 1 97.5 85 THR A N 1
ATOM 638 C CA . THR A 1 85 ? 6.039 -10.984 -15.672 1 97.5 85 THR A CA 1
ATOM 639 C C . THR A 1 85 ? 7.055 -10.68 -16.766 1 97.5 85 THR A C 1
ATOM 641 O O . THR A 1 85 ? 7.754 -11.578 -17.234 1 97.5 85 THR A O 1
ATOM 644 N N . ASP A 1 86 ? 7.039 -9.383 -17.156 1 95.44 86 ASP A N 1
ATOM 645 C CA . ASP A 1 86 ? 7.973 -8.883 -18.156 1 95.44 86 ASP A CA 1
ATOM 646 C C . ASP A 1 86 ? 9.047 -8.008 -17.516 1 95.44 86 ASP A C 1
ATOM 648 O O . ASP A 1 86 ? 8.758 -6.918 -17.016 1 95.44 86 ASP A O 1
ATOM 652 N N . VAL A 1 87 ? 10.32 -8.523 -17.703 1 95.12 87 VAL A N 1
ATOM 653 C CA . VAL A 1 87 ? 11.375 -7.746 -17.047 1 95.12 87 VAL A CA 1
ATOM 654 C C . VAL A 1 87 ? 12.156 -6.961 -18.094 1 95.12 87 VAL A C 1
ATOM 656 O O . VAL A 1 87 ? 13.172 -6.332 -17.781 1 95.12 87 VAL A O 1
ATOM 659 N N . GLY A 1 88 ? 11.766 -6.957 -19.312 1 92.44 88 GLY A N 1
ATOM 660 C CA . GLY A 1 88 ? 12.305 -6.074 -20.328 1 92.44 88 GLY A CA 1
ATOM 661 C C . GLY A 1 88 ? 13.344 -6.742 -21.203 1 92.44 88 GLY A C 1
ATOM 662 O O . GLY A 1 88 ? 14.023 -6.074 -21.984 1 92.44 88 GLY A O 1
ATOM 663 N N . ASP A 1 89 ? 13.531 -8.031 -21.109 1 88.44 89 ASP A N 1
ATOM 664 C CA . ASP A 1 89 ? 14.547 -8.688 -21.922 1 88.44 89 ASP A CA 1
ATOM 665 C C . ASP A 1 89 ? 13.906 -9.477 -23.062 1 88.44 89 ASP A C 1
ATOM 667 O O . ASP A 1 89 ? 14.594 -10.219 -23.766 1 88.44 89 ASP A O 1
ATOM 671 N N . GLY A 1 90 ? 12.648 -9.305 -23.281 1 88.62 90 GLY A N 1
ATOM 672 C CA . GLY A 1 90 ? 11.977 -9.914 -24.422 1 88.62 90 GLY A CA 1
ATOM 673 C C . GLY A 1 90 ? 11.297 -11.227 -24.078 1 88.62 90 GLY A C 1
ATOM 674 O O . GLY A 1 90 ? 10.609 -11.812 -24.906 1 88.62 90 GLY A O 1
ATOM 675 N N . ALA A 1 91 ? 11.578 -11.703 -22.906 1 90.88 91 ALA A N 1
ATOM 676 C CA . ALA A 1 91 ? 10.945 -12.945 -22.453 1 90.88 91 ALA A CA 1
ATOM 677 C C . ALA A 1 91 ? 10.156 -12.727 -21.172 1 90.88 91 ALA A C 1
ATOM 679 O O . ALA A 1 91 ? 10.484 -11.836 -20.375 1 90.88 91 ALA A O 1
ATOM 680 N N . LEU A 1 92 ? 9.141 -13.57 -21.109 1 95.06 92 LEU A N 1
ATOM 681 C CA . LEU A 1 92 ? 8.398 -13.562 -19.859 1 95.06 92 LEU A CA 1
ATOM 682 C C . LEU A 1 92 ? 9.07 -14.453 -18.812 1 95.06 92 LEU A C 1
ATOM 684 O O . LEU A 1 92 ? 9.68 -15.469 -19.172 1 95.06 92 LEU A O 1
ATOM 688 N N . THR A 1 93 ? 9 -14.008 -17.609 1 95.75 93 THR A N 1
ATOM 689 C CA . THR A 1 93 ? 9.438 -14.781 -16.453 1 95.75 93 THR A CA 1
ATOM 690 C C . THR A 1 93 ? 8.266 -15.094 -15.531 1 95.75 93 THR A C 1
ATOM 692 O O . THR A 1 93 ? 7.359 -14.273 -15.375 1 95.75 93 THR A O 1
ATOM 695 N N . THR A 1 94 ? 8.312 -16.297 -14.93 1 96.75 94 THR A N 1
ATOM 696 C CA . THR A 1 94 ? 7.254 -16.656 -13.992 1 96.75 94 THR A CA 1
ATOM 697 C C . THR A 1 94 ? 7.723 -16.5 -12.555 1 96.75 94 THR A C 1
ATOM 699 O O . THR A 1 94 ? 8.789 -16.984 -12.18 1 96.75 94 THR A O 1
ATOM 702 N N . ILE A 1 95 ? 6.938 -15.812 -11.805 1 97.81 95 ILE A N 1
ATOM 703 C CA . ILE A 1 95 ? 7.203 -15.805 -10.375 1 97.81 95 ILE A CA 1
ATOM 704 C C . ILE A 1 95 ? 6.07 -16.516 -9.633 1 97.81 95 ILE A C 1
ATOM 706 O O . ILE A 1 95 ? 4.938 -16.562 -10.125 1 97.81 95 ILE A O 1
ATOM 710 N N . VAL A 1 96 ? 6.457 -17.047 -8.484 1 98.5 96 VAL A N 1
ATOM 711 C CA . VAL A 1 96 ? 5.512 -17.797 -7.66 1 98.5 96 VAL A CA 1
ATOM 712 C C . VAL A 1 96 ? 5.336 -17.109 -6.316 1 98.5 96 VAL A C 1
ATOM 714 O O . VAL A 1 96 ? 6.312 -16.797 -5.637 1 98.5 96 VAL A O 1
ATOM 717 N N . LEU A 1 97 ? 4.121 -16.859 -6.008 1 98.75 97 LEU A N 1
ATOM 718 C CA . LEU A 1 97 ? 3.75 -16.266 -4.73 1 98.75 97 LEU A CA 1
ATOM 719 C C . LEU A 1 97 ? 2.998 -17.266 -3.855 1 98.75 97 LEU A C 1
ATOM 721 O O . LEU A 1 97 ? 1.899 -17.688 -4.207 1 98.75 97 LEU A O 1
ATOM 725 N N . GLU A 1 98 ? 3.596 -17.531 -2.768 1 98.75 98 GLU A N 1
ATOM 726 C CA . GLU A 1 98 ? 2.951 -18.438 -1.817 1 98.75 98 GLU A CA 1
ATOM 727 C C . GLU A 1 98 ? 2.057 -17.672 -0.846 1 98.75 98 GLU A C 1
ATOM 729 O O . GLU A 1 98 ? 2.203 -16.469 -0.685 1 98.75 98 GLU A O 1
ATOM 734 N N . GLU A 1 99 ? 1.092 -18.391 -0.254 1 98.5 99 GLU A N 1
ATOM 735 C CA . GLU A 1 99 ? 0.212 -17.859 0.782 1 98.5 99 GLU A CA 1
ATOM 736 C C . GLU A 1 99 ? -0.622 -16.703 0.253 1 98.5 99 GLU A C 1
ATOM 738 O O . GLU A 1 99 ? -0.849 -15.719 0.963 1 98.5 99 GLU A O 1
ATOM 743 N N . ALA A 1 100 ? -0.956 -16.828 -1.02 1 98.75 100 ALA A N 1
ATOM 744 C CA . ALA A 1 100 ? -1.838 -15.82 -1.595 1 98.75 100 ALA A CA 1
ATOM 745 C C . ALA A 1 100 ? -3.295 -16.094 -1.232 1 98.75 100 ALA A C 1
ATOM 747 O O . ALA A 1 100 ? -3.762 -17.234 -1.326 1 98.75 100 ALA A O 1
ATOM 748 N N . LEU A 1 101 ? -3.982 -15.039 -0.838 1 98.5 101 LEU A N 1
ATOM 749 C CA . LEU A 1 101 ? -5.398 -15.172 -0.509 1 98.5 101 LEU A CA 1
ATOM 750 C C . LEU A 1 101 ? -6.27 -14.891 -1.73 1 98.5 101 LEU A C 1
ATOM 752 O O . LEU A 1 101 ? -5.988 -13.969 -2.498 1 98.5 101 LEU A O 1
ATOM 756 N N . PHE A 1 102 ? -7.277 -15.758 -1.852 1 98.19 102 PHE A N 1
ATOM 757 C CA . PHE A 1 102 ? -8.273 -15.523 -2.885 1 98.19 102 PHE A CA 1
ATOM 758 C C . PHE A 1 102 ? -9.398 -14.641 -2.357 1 98.19 102 PHE A C 1
ATOM 760 O O . PHE A 1 102 ? -10.18 -15.062 -1.499 1 98.19 102 PHE A O 1
ATOM 767 N N . VAL A 1 103 ? -9.484 -13.414 -2.887 1 96.69 103 VAL A N 1
ATOM 768 C CA . VAL A 1 103 ? -10.5 -12.43 -2.537 1 96.69 103 VAL A CA 1
ATOM 769 C C . VAL A 1 103 ? -11.258 -12 -3.793 1 96.69 103 VAL A C 1
ATOM 771 O O . VAL A 1 103 ? -10.891 -11.008 -4.438 1 96.69 103 VAL A O 1
ATOM 774 N N . PRO A 1 104 ? -12.344 -12.609 -4.059 1 93.75 104 PRO A N 1
ATOM 775 C CA . PRO A 1 104 ? -13.023 -12.375 -5.336 1 93.75 104 PRO A CA 1
ATOM 776 C C . PRO A 1 104 ? -13.586 -10.961 -5.441 1 93.75 104 PRO A C 1
ATOM 778 O O . PRO A 1 104 ? -13.859 -10.477 -6.547 1 93.75 104 PRO A O 1
ATOM 781 N N . ASN A 1 105 ? -13.781 -10.289 -4.359 1 91.75 105 ASN A N 1
ATOM 782 C CA . ASN A 1 105 ? -14.32 -8.93 -4.363 1 91.75 105 ASN A CA 1
ATOM 783 C C . ASN A 1 105 ? -13.219 -7.887 -4.527 1 91.75 105 ASN A C 1
ATOM 785 O O . ASN A 1 105 ? -13.492 -6.688 -4.527 1 91.75 105 ASN A O 1
ATOM 789 N N . ALA A 1 106 ? -11.992 -8.305 -4.738 1 93.75 106 ALA A N 1
ATOM 790 C CA . ALA A 1 106 ? -10.898 -7.352 -4.918 1 93.75 106 ALA A CA 1
ATOM 791 C C . ALA A 1 106 ? -11.055 -6.574 -6.223 1 93.75 106 ALA A C 1
ATOM 793 O O . ALA A 1 106 ? -11.445 -7.145 -7.246 1 93.75 106 ALA A O 1
ATOM 794 N N . ASN A 1 107 ? -10.75 -5.266 -6.176 1 92.62 107 ASN A N 1
ATOM 795 C CA . ASN A 1 107 ? -10.781 -4.43 -7.371 1 92.62 107 ASN A CA 1
ATOM 796 C C . ASN A 1 107 ? -9.594 -4.723 -8.289 1 92.62 107 ASN A C 1
ATOM 798 O O . ASN A 1 107 ? -9.695 -4.578 -9.508 1 92.62 107 ASN A O 1
ATOM 802 N N . TRP A 1 108 ? -8.492 -5.043 -7.789 1 93.25 108 TRP A N 1
ATOM 803 C CA . TRP A 1 108 ? -7.25 -5.457 -8.43 1 93.25 108 TRP A CA 1
ATOM 804 C C . TRP A 1 108 ? -6.434 -6.352 -7.508 1 93.25 108 TRP A C 1
ATOM 806 O O . TRP A 1 108 ? -6.801 -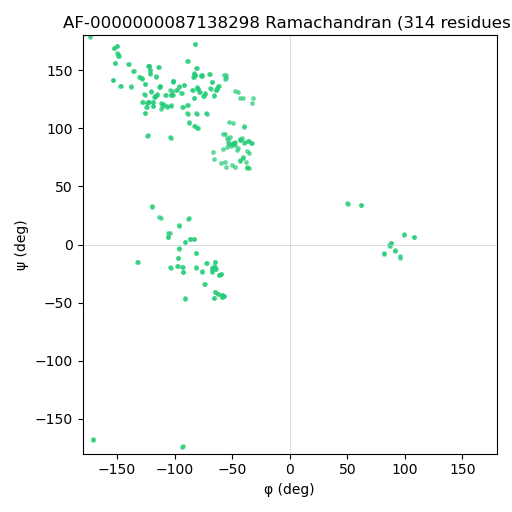6.562 -6.352 1 93.25 108 TRP A O 1
ATOM 816 N N . ASN A 1 109 ? -5.367 -6.996 -8.039 1 97.62 109 ASN A N 1
ATOM 817 C CA . ASN A 1 109 ? -4.496 -7.859 -7.25 1 97.62 109 ASN A CA 1
ATOM 818 C C . ASN A 1 109 ? -3.467 -7.051 -6.461 1 97.62 109 ASN A C 1
ATOM 820 O O . ASN A 1 109 ? -3.096 -5.949 -6.867 1 97.62 109 ASN A O 1
ATOM 824 N N . LEU A 1 110 ? -3.057 -7.641 -5.316 1 98.44 110 LEU A N 1
ATOM 825 C CA . LEU A 1 110 ? -2.02 -7.004 -4.516 1 98.44 110 LEU A CA 1
ATOM 826 C C . LEU A 1 110 ? -0.797 -7.906 -4.391 1 98.44 110 LEU A C 1
ATOM 828 O O . LEU A 1 110 ? -0.919 -9.07 -4.012 1 98.44 110 LEU A O 1
ATOM 832 N N . TYR A 1 111 ? 0.317 -7.402 -4.812 1 98.81 111 TYR A N 1
ATOM 833 C CA . TYR A 1 111 ? 1.625 -7.957 -4.484 1 98.81 111 TYR A CA 1
ATOM 834 C C . TYR A 1 111 ? 2.146 -7.383 -3.172 1 98.81 111 TYR A C 1
ATOM 836 O O . TYR A 1 111 ? 2.564 -6.223 -3.117 1 98.81 111 TYR A O 1
ATOM 844 N N . SER A 1 112 ? 2.092 -8.18 -2.092 1 98.81 112 SER A N 1
ATOM 845 C CA . SER A 1 112 ? 2.637 -7.746 -0.81 1 98.81 112 SER A CA 1
ATOM 846 C C . SER A 1 112 ?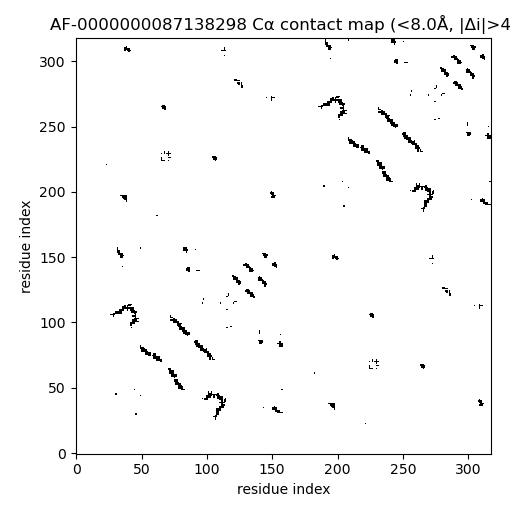 4.16 -7.727 -0.835 1 98.81 112 SER A C 1
ATOM 848 O O . SER A 1 112 ? 4.801 -8.781 -0.834 1 98.81 112 SER A O 1
ATOM 850 N N . VAL A 1 113 ? 4.719 -6.574 -0.762 1 98.56 113 VAL A N 1
ATOM 851 C CA . VAL A 1 113 ? 6.172 -6.441 -0.78 1 98.56 113 VAL A CA 1
ATOM 852 C C . VAL A 1 113 ? 6.773 -7.156 0.429 1 98.56 113 VAL A C 1
ATOM 854 O O . VAL A 1 113 ? 7.77 -7.871 0.304 1 98.56 113 VAL A O 1
ATOM 857 N N . GLY A 1 114 ? 6.145 -6.996 1.586 1 98.25 114 GLY A N 1
ATOM 858 C CA . GLY A 1 114 ? 6.656 -7.59 2.809 1 98.25 114 GLY A CA 1
ATOM 859 C C . GLY A 1 114 ? 6.617 -9.102 2.799 1 98.25 114 GLY A C 1
ATOM 860 O O . GLY A 1 114 ? 7.594 -9.758 3.17 1 98.25 114 GLY A O 1
ATOM 861 N N . LEU A 1 115 ? 5.516 -9.633 2.389 1 98.5 115 LEU A N 1
ATOM 862 C CA . LEU A 1 115 ? 5.441 -11.086 2.332 1 98.5 115 LEU A CA 1
ATOM 863 C C . LEU A 1 115 ? 6.418 -11.641 1.302 1 98.5 115 LEU A C 1
ATOM 865 O O . LEU A 1 115 ? 7.07 -12.664 1.542 1 98.5 115 LEU A O 1
ATOM 869 N N . ALA A 1 116 ? 6.535 -10.984 0.157 1 98.12 116 ALA A N 1
ATOM 870 C CA . ALA A 1 116 ? 7.492 -11.414 -0.86 1 98.12 116 ALA A CA 1
ATOM 871 C C . ALA A 1 116 ? 8.914 -11.453 -0.299 1 98.12 116 ALA A C 1
ATOM 873 O O . ALA A 1 116 ? 9.672 -12.383 -0.565 1 98.12 116 ALA A O 1
ATOM 874 N N . MET A 1 117 ? 9.234 -10.43 0.423 1 97.31 117 MET A N 1
ATOM 875 C CA . MET A 1 117 ? 10.562 -10.391 1.029 1 97.31 117 MET A CA 1
ATOM 876 C C . MET A 1 117 ? 10.781 -11.602 1.937 1 97.31 117 MET A C 1
ATOM 878 O O . MET A 1 117 ? 11.828 -12.242 1.88 1 97.31 117 MET A O 1
ATOM 882 N N . ARG A 1 118 ? 9.82 -11.914 2.742 1 96.75 118 ARG A N 1
ATOM 883 C CA . ARG A 1 118 ? 9.914 -13.078 3.621 1 96.75 118 ARG A CA 1
ATOM 884 C C . ARG A 1 118 ? 10.047 -14.367 2.816 1 96.75 118 ARG A C 1
ATOM 886 O O . ARG A 1 118 ? 10.656 -15.328 3.277 1 96.75 118 ARG A O 1
ATOM 893 N N . GLN A 1 119 ? 9.547 -14.328 1.649 1 97 119 GLN A N 1
ATOM 894 C CA . GLN A 1 119 ? 9.539 -15.508 0.791 1 97 119 GLN A CA 1
ATOM 895 C C . GLN A 1 119 ? 10.797 -15.57 -0.075 1 97 119 GLN A C 1
ATOM 897 O O . GLN A 1 119 ? 10.883 -16.391 -0.992 1 97 119 GLN A O 1
ATOM 902 N N . GLY A 1 120 ? 11.68 -14.648 0.081 1 96.25 120 GLY A N 1
ATOM 903 C CA . GLY A 1 120 ? 12.992 -14.773 -0.538 1 96.25 120 GLY A CA 1
ATOM 904 C C . GLY A 1 120 ? 13.195 -13.828 -1.704 1 96.25 120 GLY A C 1
ATOM 905 O O . GLY A 1 120 ? 14.211 -13.898 -2.398 1 96.25 120 GLY A O 1
ATOM 906 N N . PHE A 1 121 ? 12.266 -12.953 -1.938 1 97.06 121 PHE A N 1
ATOM 907 C CA . PHE A 1 121 ? 12.438 -11.914 -2.951 1 97.06 121 PHE A CA 1
ATOM 908 C C . PHE A 1 121 ? 13.234 -10.742 -2.395 1 97.06 121 PHE A C 1
ATOM 910 O O . PHE A 1 121 ? 13.102 -10.391 -1.219 1 97.06 121 PHE A O 1
ATOM 917 N N . VAL A 1 122 ? 14.047 -10.117 -3.295 1 96.81 122 VAL A N 1
ATOM 918 C CA . VAL A 1 122 ? 14.883 -8.992 -2.887 1 96.81 122 VAL A CA 1
ATOM 919 C C . VAL A 1 122 ? 14.617 -7.797 -3.803 1 96.81 122 VAL A C 1
ATOM 921 O O . VAL A 1 122 ? 14.672 -7.922 -5.027 1 96.81 122 VAL A O 1
ATOM 924 N N . GLU A 1 123 ? 14.367 -6.711 -3.227 1 97.06 123 GLU A N 1
ATOM 925 C CA . GLU A 1 123 ? 14.055 -5.5 -3.982 1 97.06 123 GLU A CA 1
ATOM 926 C C . GLU A 1 123 ? 15.266 -4.57 -4.051 1 97.06 123 GLU A C 1
ATOM 928 O O . GLU A 1 123 ? 16 -4.426 -3.07 1 97.06 123 GLU A O 1
ATOM 933 N N . ARG A 1 124 ? 15.438 -3.975 -5.168 1 96.81 124 ARG A N 1
ATOM 934 C CA . ARG A 1 124 ? 16.297 -2.812 -5.363 1 96.81 124 ARG A CA 1
ATOM 935 C C . ARG A 1 124 ? 15.516 -1.646 -5.961 1 96.81 124 ARG A C 1
ATOM 937 O O . ARG A 1 124 ? 14.984 -1.755 -7.066 1 96.81 124 ARG A O 1
ATOM 944 N N . LYS A 1 125 ? 15.539 -0.575 -5.25 1 96 125 LYS A N 1
ATOM 945 C CA . LYS A 1 125 ? 14.75 0.574 -5.676 1 96 125 LYS A CA 1
ATOM 946 C C . LYS A 1 125 ? 15.641 1.736 -6.094 1 96 125 LYS A C 1
ATOM 948 O O . LYS A 1 125 ? 16.625 2.041 -5.422 1 96 125 LYS A O 1
ATOM 953 N N . ASN A 1 126 ? 15.273 2.326 -7.211 1 93.75 126 ASN A N 1
ATOM 954 C CA . ASN A 1 126 ? 15.867 3.604 -7.59 1 93.75 126 ASN A CA 1
ATOM 955 C C . ASN A 1 126 ? 15.211 4.77 -6.855 1 93.75 126 ASN A C 1
ATOM 957 O O . ASN A 1 126 ? 14.039 5.082 -7.102 1 93.75 126 ASN A O 1
ATOM 961 N N . GLY A 1 127 ? 15.906 5.395 -6 1 85.75 127 GLY A N 1
ATOM 962 C CA . GLY A 1 127 ? 15.367 6.43 -5.137 1 85.75 127 GLY A CA 1
ATOM 963 C C . GLY A 1 127 ? 14.883 7.648 -5.898 1 85.75 127 GLY A C 1
ATOM 964 O O . GLY A 1 127 ? 14.047 8.406 -5.398 1 85.75 127 GLY A O 1
ATOM 965 N N . ARG A 1 128 ? 15.336 7.848 -7.062 1 85.38 128 ARG A N 1
ATOM 966 C CA . ARG A 1 128 ? 14.984 9.023 -7.852 1 85.38 128 ARG A CA 1
ATOM 967 C C . ARG A 1 128 ? 13.758 8.75 -8.719 1 85.38 128 ARG A C 1
ATOM 969 O O . ARG A 1 128 ? 12.797 9.531 -8.711 1 85.38 128 ARG A O 1
ATOM 976 N N . THR A 1 129 ? 13.711 7.617 -9.414 1 91.56 129 THR A N 1
ATOM 977 C CA . THR A 1 129 ? 12.625 7.32 -10.344 1 91.56 129 THR A CA 1
ATOM 978 C C . THR A 1 129 ? 11.516 6.535 -9.648 1 91.56 129 THR A C 1
ATOM 980 O O . THR A 1 129 ? 10.391 6.465 -10.148 1 91.56 129 THR A O 1
ATOM 983 N N . GLY A 1 130 ? 11.914 5.879 -8.594 1 95.44 130 GLY A N 1
ATOM 984 C CA . GLY A 1 130 ? 10.961 5.027 -7.895 1 95.44 130 GLY A CA 1
ATOM 985 C C . GLY A 1 130 ? 10.883 3.625 -8.469 1 95.44 130 GLY A C 1
ATOM 986 O O . GLY A 1 130 ? 10.164 2.771 -7.941 1 95.44 130 GLY A O 1
ATOM 987 N N . GLU A 1 131 ? 11.641 3.35 -9.508 1 97.19 131 GLU A N 1
ATOM 988 C CA . GLU A 1 131 ? 11.594 2.016 -10.102 1 97.19 131 GLU A CA 1
ATOM 989 C C . GLU A 1 131 ? 12.07 0.956 -9.109 1 97.19 131 GLU A C 1
ATOM 991 O O . GLU A 1 131 ? 13.094 1.132 -8.445 1 97.19 131 GLU A O 1
ATOM 996 N N . CYS A 1 132 ? 11.32 -0.096 -9.047 1 97.44 132 CYS A N 1
ATOM 997 C CA . CYS A 1 132 ? 11.672 -1.242 -8.211 1 97.44 132 CYS A CA 1
ATOM 998 C C . CYS A 1 132 ? 12.023 -2.449 -9.07 1 97.44 132 CYS A C 1
ATOM 1000 O O . CYS A 1 132 ? 11.227 -2.883 -9.906 1 97.44 132 CYS A O 1
ATOM 1002 N N . LYS A 1 133 ? 13.203 -2.93 -8.883 1 97.56 133 LYS A N 1
ATOM 1003 C CA . LYS A 1 133 ? 13.625 -4.215 -9.445 1 97.56 133 LYS A CA 1
ATOM 1004 C C . LYS A 1 133 ? 13.633 -5.301 -8.375 1 97.56 133 LYS A C 1
ATOM 1006 O O . LYS A 1 133 ? 14.195 -5.109 -7.293 1 97.56 133 LYS A O 1
ATOM 1011 N N . VAL A 1 134 ? 12.984 -6.352 -8.703 1 97.5 134 VAL A N 1
ATOM 1012 C CA . VAL A 1 134 ? 12.883 -7.449 -7.746 1 97.5 134 VAL A CA 1
ATOM 1013 C C . VAL A 1 134 ? 13.656 -8.656 -8.258 1 97.5 134 VAL A C 1
ATOM 1015 O O . VAL A 1 134 ? 13.523 -9.039 -9.422 1 97.5 134 VAL A O 1
ATOM 1018 N N . TYR A 1 135 ? 14.359 -9.227 -7.352 1 97.38 135 TYR A N 1
ATOM 1019 C CA . TYR A 1 135 ? 15.195 -10.367 -7.688 1 97.38 135 TYR A CA 1
ATOM 1020 C C . TYR A 1 135 ? 14.812 -11.594 -6.859 1 97.38 135 TYR A C 1
ATOM 1022 O O . TYR A 1 135 ? 14.375 -11.453 -5.715 1 97.38 135 TYR A O 1
ATOM 1030 N N . ARG A 1 136 ? 14.93 -12.727 -7.387 1 96.81 136 ARG A N 1
ATOM 1031 C CA . ARG A 1 136 ? 14.875 -14.023 -6.723 1 96.81 136 ARG A CA 1
ATOM 1032 C C . ARG A 1 136 ? 16.094 -14.859 -7.062 1 96.81 136 ARG A C 1
ATOM 1034 O O . ARG A 1 136 ? 16.375 -15.117 -8.234 1 96.81 136 ARG A O 1
ATOM 1041 N N . SER A 1 137 ? 16.844 -15.281 -6.008 1 95.81 137 SER A N 1
ATOM 1042 C CA . SER A 1 137 ? 18.078 -16.047 -6.199 1 95.81 137 SER A CA 1
ATOM 1043 C C . SER A 1 137 ? 18.984 -15.383 -7.215 1 95.81 137 SER A C 1
ATOM 1045 O O . SER A 1 137 ? 19.5 -16.031 -8.125 1 95.81 137 SER A O 1
ATOM 1047 N N . GLY A 1 138 ? 18.984 -14.078 -7.211 1 95.12 138 GLY A N 1
ATOM 1048 C CA . GLY A 1 138 ? 19.938 -13.312 -8.008 1 95.12 138 GLY A CA 1
ATOM 1049 C C . GLY A 1 138 ? 19.422 -12.977 -9.391 1 95.12 138 GLY A C 1
ATOM 1050 O O . GLY A 1 138 ? 20.062 -12.234 -10.141 1 95.12 138 GLY A O 1
ATOM 1051 N N . THR A 1 139 ? 18.25 -13.5 -9.742 1 96.56 139 THR A N 1
ATOM 1052 C CA . THR A 1 139 ? 17.688 -13.258 -11.055 1 96.56 139 THR A CA 1
ATOM 1053 C C . THR A 1 139 ? 16.578 -12.203 -10.984 1 96.56 139 THR A C 1
ATOM 1055 O O . THR A 1 139 ? 15.727 -12.258 -10.094 1 96.56 139 THR A O 1
ATOM 1058 N N . LEU A 1 140 ? 16.672 -11.227 -11.922 1 97.75 140 LEU A N 1
ATOM 1059 C CA . LEU A 1 140 ? 15.609 -10.242 -12.016 1 97.75 140 LEU A CA 1
ATOM 1060 C C . LEU A 1 140 ? 14.297 -10.891 -12.453 1 97.75 140 LEU A C 1
ATOM 1062 O O . LEU A 1 140 ? 14.25 -11.578 -13.469 1 97.75 140 LEU A O 1
ATOM 1066 N N . VAL A 1 141 ? 13.227 -10.633 -11.703 1 98.06 141 VAL A N 1
ATOM 1067 C CA . VAL A 1 141 ? 12.016 -11.391 -12.008 1 98.06 141 VAL A CA 1
ATOM 1068 C C . VAL A 1 141 ? 10.82 -10.445 -12.086 1 98.06 141 VAL A C 1
ATOM 1070 O O . VAL A 1 141 ? 9.758 -10.82 -12.594 1 98.06 141 VAL A O 1
ATOM 1073 N N . LEU A 1 142 ? 10.945 -9.234 -11.602 1 97.94 142 LEU A N 1
ATOM 1074 C CA . LEU A 1 142 ? 9.82 -8.305 -11.594 1 97.94 142 LEU A CA 1
ATOM 1075 C C . LEU A 1 142 ? 10.312 -6.855 -11.617 1 97.94 142 LEU A C 1
ATOM 1077 O O . LEU A 1 142 ? 11.312 -6.523 -10.984 1 97.94 142 LEU A O 1
ATOM 1081 N N . ARG A 1 143 ? 9.617 -6.051 -12.328 1 97.62 143 ARG A N 1
ATOM 1082 C CA . ARG A 1 143 ? 9.805 -4.602 -12.328 1 97.62 143 ARG A CA 1
ATOM 1083 C C . ARG A 1 143 ? 8.492 -3.881 -12.016 1 97.62 143 ARG A C 1
ATOM 1085 O O . ARG A 1 143 ? 7.43 -4.285 -12.484 1 97.6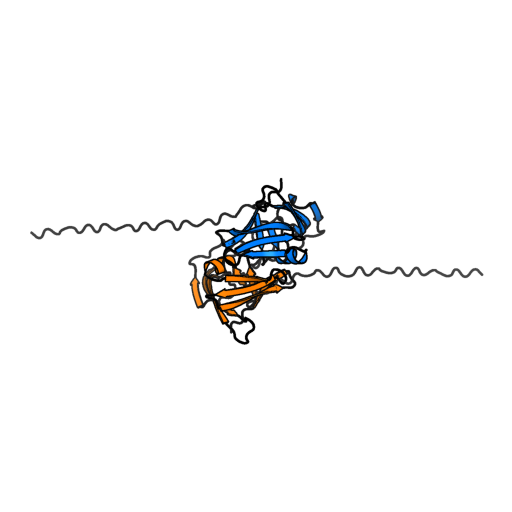2 143 ARG A O 1
ATOM 1092 N N . SER A 1 144 ? 8.602 -2.918 -11.242 1 97.94 144 SER A N 1
ATOM 1093 C CA . SER A 1 144 ? 7.48 -2.033 -10.945 1 97.94 144 SER A CA 1
ATOM 1094 C C . SER A 1 144 ? 7.93 -0.578 -10.867 1 97.94 144 SER A C 1
ATOM 1096 O O . SER A 1 144 ? 9.102 -0.297 -10.625 1 97.94 144 SER A O 1
ATOM 1098 N N . LYS A 1 145 ? 7.039 0.306 -11.094 1 95.94 145 LYS A N 1
ATOM 1099 C CA . LYS A 1 145 ? 7.289 1.742 -11 1 95.94 145 LYS A CA 1
ATOM 1100 C C . LYS A 1 145 ? 6.012 2.496 -10.633 1 95.94 145 LYS A C 1
ATOM 1102 O O . LYS A 1 145 ? 4.906 1.979 -10.812 1 95.94 145 LYS A O 1
ATOM 1107 N N . PRO A 1 146 ? 6.195 3.678 -10.055 1 97.12 146 PRO A N 1
ATOM 1108 C CA . PRO A 1 146 ? 4.984 4.461 -9.797 1 97.12 146 PRO A CA 1
ATOM 1109 C C . PRO A 1 146 ? 4.258 4.871 -11.078 1 97.12 146 PRO A C 1
ATOM 1111 O O . PRO A 1 146 ? 4.887 5.359 -12.016 1 97.12 146 PRO A O 1
ATOM 1114 N N . ALA A 1 147 ? 2.945 4.656 -11.055 1 96.94 147 ALA A N 1
ATOM 1115 C CA . ALA A 1 147 ? 2.08 5.133 -12.133 1 96.94 147 ALA A CA 1
ATOM 1116 C C . ALA A 1 147 ? 1.722 6.602 -11.938 1 96.94 147 ALA A C 1
ATOM 1118 O O . ALA A 1 147 ? 2.074 7.207 -10.922 1 96.94 147 ALA A O 1
ATOM 1119 N N . PRO A 1 148 ? 1.07 7.219 -12.898 1 95.88 148 PRO A N 1
ATOM 1120 C CA . PRO A 1 148 ? 0.69 8.625 -12.773 1 95.88 148 PRO A CA 1
ATOM 1121 C C . PRO A 1 148 ? -0.221 8.891 -11.578 1 95.88 148 PRO A C 1
ATOM 1123 O O . PRO A 1 148 ? -0.251 10.008 -11.055 1 95.88 148 PRO A O 1
ATOM 1126 N N . ASN A 1 149 ? -0.93 7.891 -11.156 1 96.12 149 ASN A N 1
ATOM 1127 C CA . ASN A 1 149 ? -1.807 8.047 -10 1 96.12 149 ASN A CA 1
ATOM 1128 C C . ASN A 1 149 ? -1.046 7.871 -8.695 1 96.12 149 ASN A C 1
ATOM 1130 O O . ASN A 1 149 ? -1.654 7.746 -7.629 1 96.12 149 ASN A O 1
ATOM 1134 N N . ASN A 1 150 ? 0.258 7.711 -8.727 1 97.56 150 ASN A N 1
ATOM 1135 C CA . ASN A 1 150 ? 1.155 7.668 -7.582 1 97.56 150 ASN A CA 1
ATOM 1136 C C . ASN A 1 150 ? 1.288 6.25 -7.027 1 97.56 150 ASN A C 1
ATOM 1138 O O . ASN A 1 150 ? 2.045 6.016 -6.082 1 97.56 150 ASN A O 1
ATOM 1142 N N . VAL A 1 151 ? 0.636 5.273 -7.625 1 98.25 151 VAL A N 1
ATOM 1143 C CA . VAL A 1 151 ? 0.64 3.898 -7.137 1 98.25 151 VAL A CA 1
ATOM 1144 C C . VAL A 1 151 ? 1.663 3.074 -7.914 1 98.25 151 VAL A C 1
ATOM 1146 O O . VAL A 1 151 ? 1.748 3.176 -9.141 1 98.25 151 VAL A O 1
ATOM 1149 N N . TRP A 1 152 ? 2.48 2.312 -7.188 1 98.56 152 TRP A N 1
ATOM 1150 C CA . TRP A 1 152 ? 3.34 1.34 -7.855 1 98.56 152 TRP A CA 1
ATOM 1151 C C . TRP A 1 152 ? 2.527 0.146 -8.352 1 98.56 152 TRP A C 1
ATOM 1153 O O . TRP A 1 152 ? 1.716 -0.41 -7.605 1 98.56 152 TRP A O 1
ATOM 1163 N N . ASP A 1 153 ? 2.719 -0.164 -9.531 1 98 153 ASP A N 1
ATOM 1164 C CA . ASP A 1 153 ? 2.006 -1.329 -10.047 1 98 153 ASP A CA 1
ATOM 1165 C C . ASP A 1 153 ? 2.807 -2.018 -11.156 1 98 153 ASP A C 1
ATOM 1167 O O . ASP A 1 153 ? 3.914 -1.59 -11.484 1 98 153 ASP A O 1
ATOM 1171 N N . PHE A 1 154 ? 2.391 -3.166 -11.578 1 97.56 154 PHE A N 1
ATOM 1172 C CA . PHE A 1 154 ? 2.857 -3.902 -12.742 1 97.56 154 PHE A CA 1
ATOM 1173 C C . PHE A 1 154 ? 1.735 -4.746 -13.336 1 97.56 154 PHE A C 1
ATOM 1175 O O . PHE A 1 154 ? 0.68 -4.906 -12.719 1 97.56 154 PHE A O 1
ATOM 1182 N N . GLU A 1 155 ? 1.975 -5.156 -14.516 1 96.31 155 GLU A N 1
ATOM 1183 C CA . GLU A 1 155 ? 1.003 -6.012 -15.188 1 96.31 155 GLU A CA 1
ATOM 1184 C C . GLU A 1 155 ? 1.508 -7.449 -15.289 1 96.31 155 GLU A C 1
ATOM 1186 O O . GLU A 1 155 ? 2.668 -7.68 -15.633 1 96.31 155 GLU A O 1
ATOM 1191 N N . ALA A 1 156 ? 0.68 -8.344 -14.859 1 97.19 156 ALA A N 1
ATOM 1192 C CA . ALA A 1 156 ? 0.951 -9.75 -15.141 1 97.19 156 ALA A CA 1
ATOM 1193 C C . ALA A 1 156 ? 0.464 -10.133 -16.547 1 97.19 156 ALA A C 1
ATOM 1195 O O . ALA A 1 156 ? -0.576 -9.656 -17 1 97.19 156 ALA A O 1
ATOM 1196 N N . HIS A 1 157 ? 1.125 -11.039 -17.203 1 96.25 157 HIS A N 1
ATOM 1197 C CA . HIS A 1 157 ? 0.851 -11.398 -18.578 1 96.25 157 HIS A CA 1
ATOM 1198 C C . HIS A 1 157 ? 0.471 -12.875 -18.703 1 96.25 157 HIS A C 1
ATOM 1200 O O . HIS A 1 157 ? 0.847 -13.539 -19.672 1 96.25 157 HIS A O 1
ATOM 1206 N N . ASN A 1 158 ? -0.159 -13.312 -17.688 1 93.38 158 ASN A N 1
ATOM 1207 C CA . ASN A 1 158 ? -0.649 -14.688 -17.75 1 93.38 158 ASN A CA 1
ATOM 1208 C C . ASN A 1 158 ? -1.547 -14.906 -18.953 1 93.38 158 ASN A C 1
ATOM 1210 O O . ASN A 1 158 ? -2.273 -14 -19.375 1 93.38 158 ASN A O 1
ATOM 1214 N N . ALA A 1 159 ? -1.502 -16.125 -19.672 1 79.25 159 ALA A N 1
ATOM 1215 C CA . ALA A 1 159 ? -2.291 -16.5 -20.844 1 79.25 159 ALA A CA 1
ATOM 1216 C C . ALA A 1 159 ? -3.746 -16.766 -20.469 1 79.25 159 ALA A C 1
ATOM 1218 O O . ALA A 1 159 ? -4.039 -17.188 -19.344 1 79.25 159 ALA A O 1
ATOM 1219 N N . MET B 1 1 ? -11.789 -71.125 38.5 1 27.19 1 MET B N 1
ATOM 1220 C CA . MET B 1 1 ? -12.367 -69.875 39 1 27.19 1 MET B CA 1
ATOM 1221 C C . MET B 1 1 ? -11.727 -68.625 38.281 1 27.19 1 MET B C 1
ATOM 1223 O O . MET B 1 1 ? -10.609 -68.25 38.594 1 27.19 1 MET B O 1
ATOM 1227 N N . HIS B 1 2 ? -11.945 -68.562 36.906 1 29.12 2 HIS B N 1
ATOM 1228 C CA . HIS B 1 2 ? -11.453 -67.812 35.75 1 29.12 2 HIS B CA 1
ATOM 1229 C C . HIS B 1 2 ? -11.844 -66.375 35.844 1 29.12 2 HIS B C 1
ATOM 1231 O O . HIS B 1 2 ? -13.023 -66 35.781 1 29.12 2 HIS B O 1
ATOM 1237 N N . GLU B 1 3 ? -11.055 -65.562 36.688 1 26.61 3 GLU B N 1
ATOM 1238 C CA . GLU B 1 3 ? -11.25 -64.125 37 1 26.61 3 GLU B CA 1
ATOM 1239 C C . GLU B 1 3 ? -11.234 -63.281 35.719 1 26.61 3 GLU B C 1
ATOM 1241 O O . GLU B 1 3 ? -10.281 -63.344 34.969 1 26.61 3 GLU B O 1
ATOM 1246 N N . MET B 1 4 ? -12.422 -63 35.156 1 25.8 4 MET B N 1
ATOM 1247 C CA . MET B 1 4 ? -12.797 -62.188 34 1 25.8 4 MET B CA 1
ATOM 1248 C C . MET B 1 4 ? -12.359 -60.719 34.188 1 25.8 4 MET B C 1
ATOM 1250 O O . MET B 1 4 ? -12.852 -60.031 35.094 1 25.8 4 MET B O 1
ATOM 1254 N N . MET B 1 5 ? -11.023 -60.406 34.156 1 27.72 5 MET B N 1
ATOM 1255 C CA . MET B 1 5 ? -10.508 -59.062 34.344 1 27.72 5 MET B CA 1
ATOM 1256 C C . MET B 1 5 ? -11.117 -58.094 33.344 1 27.72 5 MET B C 1
ATOM 1258 O O . MET B 1 5 ? -11.172 -58.406 32.156 1 27.72 5 MET B O 1
ATOM 1262 N N . GLY B 1 6 ? -12.188 -57.375 33.719 1 25.72 6 GLY B N 1
ATOM 1263 C CA . GLY B 1 6 ? -12.961 -56.375 33 1 25.72 6 GLY B CA 1
ATOM 1264 C C . GLY B 1 6 ? -12.117 -55.25 32.469 1 25.72 6 GLY B C 1
ATOM 1265 O O . GLY B 1 6 ? -11.367 -54.594 33.219 1 25.72 6 GLY B O 1
ATOM 1266 N N . ALA B 1 7 ? -11.594 -55.312 31.219 1 24.95 7 ALA B N 1
ATOM 1267 C CA . ALA B 1 7 ? -10.805 -54.344 30.438 1 24.95 7 ALA B CA 1
ATOM 1268 C C . ALA B 1 7 ? -11.523 -53.031 30.312 1 24.95 7 ALA B C 1
ATOM 1270 O O . ALA B 1 7 ? -12.586 -52.938 29.703 1 24.95 7 ALA B O 1
ATOM 1271 N N . SER B 1 8 ? -11.633 -52.219 31.453 1 27.64 8 SER B N 1
ATOM 1272 C CA . SER B 1 8 ? -12.258 -50.906 31.375 1 27.64 8 SER B CA 1
ATOM 1273 C C . SER B 1 8 ? -11.602 -50.031 30.281 1 27.64 8 SER B C 1
ATOM 1275 O O . SER B 1 8 ? -10.383 -49.875 30.281 1 27.64 8 SER B O 1
ATOM 1277 N N . GLY B 1 9 ? -12.008 -50.156 29.031 1 25.59 9 GLY B N 1
ATOM 1278 C CA . GLY B 1 9 ? -11.656 -49.344 27.859 1 25.59 9 GLY B CA 1
ATOM 1279 C C . GLY B 1 9 ? -11.812 -47.844 28.094 1 25.59 9 GLY B C 1
ATOM 1280 O O . GLY B 1 9 ? -12.938 -47.344 28.219 1 25.59 9 GLY B O 1
ATOM 1281 N N . ALA B 1 10 ? -10.945 -47.156 28.984 1 26.64 10 ALA B N 1
ATOM 1282 C CA . ALA B 1 10 ? -10.969 -45.719 29.125 1 26.64 10 ALA B CA 1
ATOM 1283 C C . ALA B 1 10 ? -10.945 -45.031 27.766 1 26.64 10 ALA B C 1
ATOM 1285 O O . ALA B 1 10 ? -10.016 -45.219 26.984 1 26.64 10 ALA B O 1
ATOM 1286 N N . GLY B 1 11 ? -12.133 -44.844 27.156 1 28.34 11 GLY B N 1
ATOM 1287 C CA . GLY B 1 11 ? -12.32 -44.031 25.984 1 28.34 11 GLY B CA 1
ATOM 1288 C C . GLY B 1 11 ? -11.703 -42.625 26.125 1 28.34 11 GLY B C 1
ATOM 1289 O O . GLY B 1 11 ? -12 -41.906 27.062 1 28.34 11 GLY B O 1
ATOM 1290 N N . ASN B 1 12 ? -10.375 -42.469 25.797 1 27.69 12 ASN B N 1
ATOM 1291 C CA . ASN B 1 12 ? -9.703 -41.156 25.672 1 27.69 12 ASN B CA 1
ATOM 1292 C C . ASN B 1 12 ? -10.523 -40.188 24.844 1 27.69 12 ASN B C 1
ATOM 1294 O O . ASN B 1 12 ? -10.758 -40.406 23.656 1 27.69 12 ASN B O 1
ATOM 1298 N N . TYR B 1 13 ? -11.508 -39.438 25.484 1 26.3 13 TYR B N 1
ATOM 1299 C CA . TYR B 1 13 ? -12.148 -38.281 24.875 1 26.3 13 TYR B CA 1
ATOM 1300 C C . TYR B 1 13 ? -11.109 -37.312 24.344 1 26.3 13 TYR B C 1
ATOM 1302 O O . TYR B 1 13 ? -10.227 -36.875 25.094 1 26.3 13 TYR B O 1
ATOM 1310 N N . SER B 1 14 ? -10.656 -37.594 23.109 1 28.38 14 SER B N 1
ATOM 1311 C CA . SER B 1 14 ? -9.898 -36.562 22.391 1 28.38 14 SER B CA 1
ATOM 1312 C C . SER B 1 14 ? -10.539 -35.188 22.531 1 28.38 14 SER B C 1
ATOM 1314 O O . SER B 1 14 ? -11.734 -35.031 22.266 1 28.38 14 SER B O 1
ATOM 1316 N N . ASP B 1 15 ? -10.172 -34.406 23.516 1 30.56 15 ASP B N 1
ATOM 1317 C CA . ASP B 1 15 ? -10.422 -32.969 23.656 1 30.56 15 ASP B CA 1
ATOM 1318 C C . ASP B 1 15 ? -10.25 -32.25 22.328 1 30.56 15 ASP B C 1
ATOM 1320 O O . ASP B 1 15 ? -9.141 -32.188 21.781 1 30.56 15 ASP B O 1
ATOM 1324 N N . THR B 1 16 ? -11.211 -32.375 21.422 1 28.16 16 THR B N 1
ATOM 1325 C CA . THR B 1 16 ? -11.344 -31.422 20.328 1 28.16 16 THR B CA 1
ATOM 1326 C C . THR B 1 16 ? -11.164 -30 20.812 1 28.16 16 THR B C 1
ATOM 1328 O O . THR B 1 16 ? -12.016 -29.484 21.562 1 28.16 16 THR B O 1
ATOM 1331 N N . LYS B 1 17 ? -9.914 -29.547 21.188 1 31.03 17 LYS B N 1
ATOM 1332 C CA . LYS B 1 17 ? -9.586 -28.141 21.391 1 31.03 17 LYS B CA 1
ATOM 1333 C C . LYS B 1 17 ? -10.398 -27.234 20.469 1 31.03 17 LYS B C 1
ATOM 1335 O O . LYS B 1 17 ? -10.688 -27.609 19.328 1 31.03 17 LYS B O 1
ATOM 1340 N N . ASP B 1 18 ? -11.078 -26.266 21.016 1 30.19 18 ASP B N 1
ATOM 1341 C CA . ASP B 1 18 ? -11.773 -25.047 20.625 1 30.19 18 ASP B CA 1
ATOM 1342 C C . ASP B 1 18 ? -11.008 -24.297 19.547 1 30.19 18 ASP B C 1
ATOM 1344 O O . ASP B 1 18 ? -9.836 -23.969 19.719 1 30.19 18 ASP B O 1
ATOM 1348 N N . GLU B 1 19 ? -11.219 -24.609 18.281 1 31.2 19 GLU B N 1
ATOM 1349 C CA . GLU B 1 19 ? -10.859 -23.672 17.234 1 31.2 19 GLU B CA 1
ATOM 1350 C C . GLU B 1 19 ? -11.094 -22.234 17.672 1 31.2 19 GLU B C 1
ATOM 1352 O O . GLU B 1 19 ? -12.242 -21.812 17.844 1 31.2 19 GLU B O 1
ATOM 1357 N N . SER B 1 20 ? -10.344 -21.719 18.688 1 33.25 20 SER B N 1
ATOM 1358 C CA . SER B 1 20 ? -10.367 -20.297 19.016 1 33.25 20 SER B CA 1
ATOM 1359 C C . SER B 1 20 ? -10.578 -19.453 17.766 1 33.25 20 SER B C 1
ATOM 1361 O O . SER B 1 20 ? -9.844 -19.594 16.781 1 33.25 20 SER B O 1
ATOM 1363 N N . GLN B 1 21 ? -11.828 -19.219 17.406 1 30.12 21 GLN B N 1
ATOM 1364 C CA . GLN B 1 21 ? -12.195 -18.172 16.453 1 30.12 21 GLN B CA 1
ATOM 1365 C C . GLN B 1 21 ? -11.289 -16.953 16.594 1 30.12 21 GLN B C 1
ATOM 1367 O O . GLN B 1 21 ? -11.227 -16.344 17.656 1 30.12 21 GLN B O 1
ATOM 1372 N N . LYS B 1 22 ? -10.117 -16.984 16.078 1 31.36 22 LYS B N 1
ATOM 1373 C CA . LYS B 1 22 ? -9.375 -15.742 15.953 1 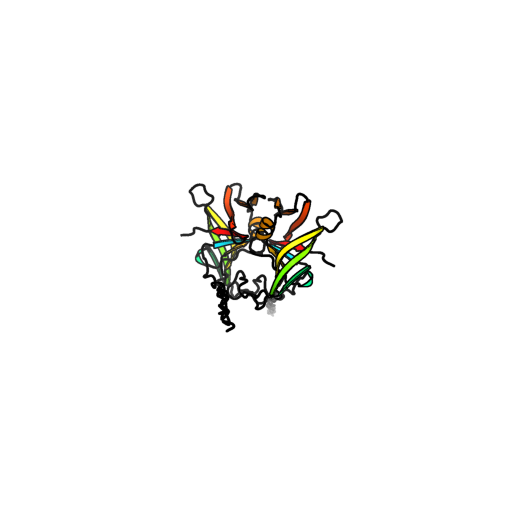31.36 22 LYS B CA 1
ATOM 1374 C C . LYS B 1 22 ? -10.305 -14.578 15.602 1 31.36 22 LYS B C 1
ATOM 1376 O O . LYS B 1 22 ? -10.727 -14.453 14.453 1 31.36 22 LYS B O 1
ATOM 1381 N N . VAL B 1 23 ? -11.242 -14.188 16.547 1 30.39 23 VAL B N 1
ATOM 1382 C CA . VAL B 1 23 ? -11.992 -12.945 16.375 1 30.39 23 VAL B CA 1
ATOM 1383 C C . VAL B 1 23 ? -11.078 -11.844 15.867 1 30.39 23 VAL B C 1
ATOM 1385 O O . VAL B 1 23 ? -10.055 -11.539 16.484 1 30.39 23 VAL B O 1
ATOM 1388 N N . VAL B 1 24 ? -10.992 -11.703 14.648 1 33.94 24 VAL B N 1
ATOM 1389 C CA . VAL B 1 24 ? -10.328 -10.523 14.109 1 33.94 24 VAL B CA 1
ATOM 1390 C C . VAL B 1 24 ? -10.844 -9.273 14.812 1 33.94 24 VAL B C 1
ATOM 1392 O O . VAL B 1 24 ? -12.039 -8.969 14.758 1 33.94 24 VAL B O 1
ATOM 1395 N N . GLU B 1 25 ? -10.266 -8.875 15.891 1 35.59 25 GLU B N 1
ATOM 1396 C CA . GLU B 1 25 ? -10.57 -7.613 16.562 1 35.59 25 GLU B CA 1
ATOM 1397 C C . GLU B 1 25 ? -10.797 -6.496 15.539 1 35.59 25 GLU B C 1
ATOM 1399 O O . GLU B 1 25 ? -9.992 -6.305 14.633 1 35.59 25 GLU B O 1
ATOM 1404 N N . VAL B 1 26 ? -12.062 -6.207 15.344 1 43.12 26 VAL B N 1
ATOM 1405 C CA . VAL B 1 26 ? -12.336 -4.953 14.648 1 43.12 26 VAL B CA 1
ATOM 1406 C C . VAL B 1 26 ? -11.297 -3.906 15.055 1 43.12 26 VAL B C 1
ATOM 1408 O O . VAL B 1 26 ? -11.211 -3.529 16.219 1 43.12 26 VAL B O 1
ATOM 1411 N N . ALA B 1 27 ? -10.227 -3.811 14.406 1 53.22 27 ALA B N 1
ATOM 1412 C CA . ALA B 1 27 ? -9.109 -2.949 14.773 1 53.22 27 ALA B CA 1
ATOM 1413 C C . ALA B 1 27 ? -9.586 -1.527 15.062 1 53.22 27 ALA B C 1
ATOM 1415 O O . ALA B 1 27 ? -10.383 -0.969 14.312 1 53.22 27 ALA B O 1
ATOM 1416 N N . SER B 1 28 ? -9.672 -1.094 16.312 1 73.62 28 SER B N 1
ATOM 1417 C CA . SER B 1 28 ? -9.82 0.295 16.734 1 73.62 28 SER B CA 1
ATOM 1418 C C . SER B 1 28 ? -8.828 1.2 16.016 1 73.62 28 SER B C 1
ATOM 1420 O O . SER B 1 28 ? -7.746 0.754 15.625 1 73.62 28 SER B O 1
ATOM 1422 N N . TYR B 1 29 ? -9.375 2.326 15.5 1 78.38 29 TYR B N 1
ATOM 1423 C CA . TYR B 1 29 ? -8.516 3.34 14.898 1 78.38 29 TYR B CA 1
ATOM 1424 C C . TYR B 1 29 ? -7.27 3.566 15.75 1 78.38 29 TYR B C 1
ATOM 1426 O O . TYR B 1 29 ? -7.363 3.717 16.969 1 78.38 29 TYR B O 1
ATOM 1434 N N . LYS B 1 30 ? -6.148 3.439 15.094 1 82.81 30 LYS B N 1
ATOM 1435 C CA . LYS B 1 30 ? -4.852 3.725 15.711 1 82.81 30 LYS B CA 1
ATOM 1436 C C . LYS B 1 30 ? -4.297 5.062 15.227 1 82.81 30 LYS B C 1
ATOM 1438 O O . LYS B 1 30 ? -3.535 5.109 14.258 1 82.81 30 LYS B O 1
ATOM 1443 N N . PRO B 1 31 ? -4.578 6.129 15.953 1 87.5 31 PRO B N 1
ATOM 1444 C CA . PRO B 1 31 ? -4.344 7.473 15.414 1 87.5 31 PRO B CA 1
ATOM 1445 C C . PRO B 1 31 ? -2.863 7.762 15.172 1 87.5 31 PRO B C 1
ATOM 1447 O O . PRO B 1 31 ? -2.523 8.617 14.352 1 87.5 31 PRO B O 1
ATOM 1450 N N . ARG B 1 32 ? -1.95 7.039 15.773 1 94.62 32 ARG B N 1
ATOM 1451 C CA . ARG B 1 32 ? -0.535 7.359 15.617 1 94.62 32 ARG B CA 1
ATOM 1452 C C . ARG B 1 32 ? 0.1 6.496 14.531 1 94.62 32 ARG B C 1
ATOM 1454 O O . ARG B 1 32 ? 1.217 6.773 14.086 1 94.62 32 ARG B O 1
ATOM 1461 N N . ARG B 1 33 ? -0.605 5.496 14.102 1 95.31 33 ARG B N 1
ATOM 1462 C CA . ARG B 1 33 ? -0.067 4.578 13.102 1 95.31 33 ARG B CA 1
ATOM 1463 C C . ARG B 1 33 ? -0.238 5.137 11.695 1 95.31 33 ARG B C 1
ATOM 1465 O O . ARG B 1 33 ? -1.336 5.547 11.312 1 95.31 33 ARG B O 1
ATOM 1472 N N . TRP B 1 34 ? 0.848 5.184 11.008 1 98.06 34 TRP B N 1
ATOM 1473 C CA . TRP B 1 34 ? 0.863 5.504 9.586 1 98.06 34 TRP B CA 1
ATOM 1474 C C . TRP B 1 34 ? 1.43 4.344 8.773 1 98.06 34 TRP B C 1
ATOM 1476 O O . TRP B 1 34 ? 2.568 3.922 8.992 1 98.06 34 TRP B O 1
ATOM 1486 N N . ASP B 1 35 ? 0.608 3.826 7.898 1 98.25 35 ASP B N 1
ATOM 1487 C CA . ASP B 1 35 ? 1.173 2.881 6.938 1 98.25 35 ASP B CA 1
ATOM 1488 C C . ASP B 1 35 ? 1.983 3.605 5.867 1 98.25 35 ASP B C 1
ATOM 1490 O O . ASP B 1 35 ? 1.541 4.621 5.324 1 98.25 35 ASP B O 1
ATOM 1494 N N . TYR B 1 36 ? 3.221 3.195 5.652 1 98.81 36 TYR B N 1
ATOM 1495 C CA . TYR B 1 36 ? 4.094 3.609 4.559 1 98.81 36 TYR B CA 1
ATOM 1496 C C . TYR B 1 36 ? 3.75 2.859 3.275 1 98.81 36 TYR B C 1
ATOM 1498 O O . TYR B 1 36 ? 4.152 1.709 3.096 1 98.81 36 TYR B O 1
ATOM 1506 N N . ASP B 1 37 ? 2.986 3.551 2.361 1 98.69 37 ASP B N 1
ATOM 1507 C CA . ASP B 1 37 ? 2.139 2.76 1.473 1 98.69 37 ASP B CA 1
ATOM 1508 C C . ASP B 1 37 ? 2.41 3.098 0.009 1 98.69 37 ASP B C 1
ATOM 1510 O O . ASP B 1 37 ? 2.018 4.164 -0.472 1 98.69 37 ASP B O 1
ATOM 1514 N N . THR B 1 38 ? 2.971 2.131 -0.75 1 98.75 38 THR B N 1
ATOM 1515 C CA . THR B 1 38 ? 3.193 2.295 -2.182 1 98.75 38 THR B CA 1
ATOM 1516 C C . THR B 1 38 ? 1.914 2.018 -2.965 1 98.75 38 THR B C 1
ATOM 1518 O O . THR B 1 38 ? 1.839 2.303 -4.164 1 98.75 38 THR B O 1
ATOM 1521 N N . GLY B 1 39 ? 0.844 1.537 -2.326 1 98.12 39 GLY B N 1
ATOM 1522 C CA . GLY B 1 39 ? -0.443 1.282 -2.951 1 98.12 39 GLY B CA 1
ATOM 1523 C C . GLY B 1 39 ? -1.43 2.422 -2.771 1 98.12 39 GLY B C 1
ATOM 1524 O O . GLY B 1 39 ? -2.543 2.373 -3.297 1 98.12 39 GLY B O 1
ATOM 1525 N N . ALA B 1 40 ? -1.073 3.426 -2.051 1 98.06 40 ALA B N 1
ATOM 1526 C CA . ALA B 1 40 ? -1.961 4.562 -1.822 1 98.06 40 ALA B CA 1
ATOM 1527 C C . ALA B 1 40 ? -1.701 5.672 -2.836 1 98.06 40 ALA B C 1
ATOM 1529 O O . ALA B 1 40 ? -0.57 6.148 -2.971 1 98.06 40 ALA B O 1
ATOM 1530 N N . SER B 1 41 ? -2.764 6.148 -3.439 1 97.31 41 SER B N 1
ATOM 1531 C CA . SER B 1 41 ? -2.643 7.207 -4.438 1 97.31 41 SER B CA 1
ATOM 1532 C C . SER B 1 41 ? -2.523 8.578 -3.779 1 97.31 41 SER B C 1
ATOM 1534 O O . SER B 1 41 ? -2.109 9.547 -4.418 1 97.31 41 SER B O 1
ATOM 1536 N N . THR B 1 42 ? -2.926 8.672 -2.551 1 97.94 42 THR B N 1
ATOM 1537 C CA . THR B 1 42 ? -2.902 9.922 -1.805 1 97.94 42 THR B CA 1
ATOM 1538 C C . THR B 1 42 ? -2.674 9.664 -0.318 1 97.94 42 THR B C 1
ATOM 1540 O O . THR B 1 42 ? -2.766 8.523 0.139 1 97.94 42 THR B O 1
ATOM 1543 N N . HIS B 1 43 ? -2.258 10.727 0.405 1 98.75 43 HIS B N 1
ATOM 1544 C CA . HIS B 1 43 ? -2.242 10.625 1.859 1 98.75 43 HIS B CA 1
ATOM 1545 C C . HIS B 1 43 ? -3.658 10.555 2.422 1 98.75 43 HIS B C 1
ATOM 1547 O O . HIS B 1 43 ? -4.535 11.312 2.004 1 98.75 43 HIS B O 1
ATOM 1553 N N . ILE B 1 44 ? -3.867 9.648 3.318 1 98.25 44 ILE B N 1
ATOM 1554 C CA . ILE B 1 44 ? -5.148 9.508 4.004 1 98.25 44 ILE B CA 1
ATOM 1555 C C . ILE B 1 44 ? -4.961 9.766 5.5 1 98.25 44 ILE B C 1
ATOM 1557 O O . ILE B 1 44 ? -4.102 9.156 6.141 1 98.25 44 ILE B O 1
ATOM 1561 N N . VAL B 1 45 ? -5.75 10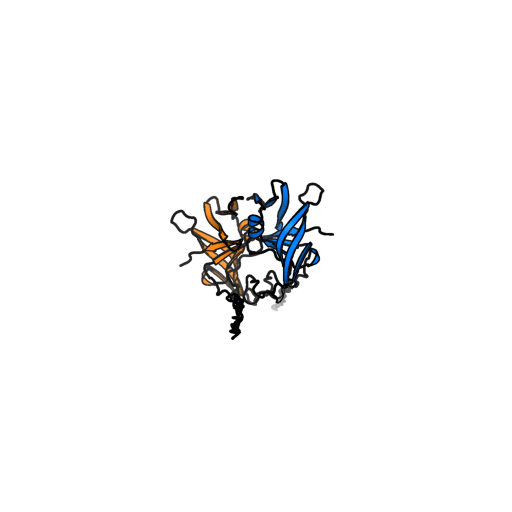.617 5.992 1 98.06 45 VAL B N 1
ATOM 1562 C CA . VAL B 1 45 ? -5.684 10.992 7.402 1 98.06 45 VAL B CA 1
ATOM 1563 C C . VAL B 1 45 ? -7.031 10.734 8.07 1 98.06 45 VAL B C 1
ATOM 1565 O O . VAL B 1 45 ? -8.062 11.242 7.613 1 98.06 45 VAL B O 1
ATOM 1568 N N . GLY B 1 46 ? -6.984 9.93 9.086 1 96.19 46 GLY B N 1
ATOM 1569 C CA . GLY B 1 46 ? -8.203 9.617 9.82 1 96.19 46 GLY B CA 1
ATOM 1570 C C . GLY B 1 46 ? -8.43 10.523 11.016 1 96.19 46 GLY B C 1
ATOM 1571 O O . GLY B 1 46 ? -9.539 10.609 11.539 1 96.19 46 GLY B O 1
ATOM 1572 N N . ALA B 1 47 ? -7.406 11.164 11.469 1 94.12 47 ALA B N 1
ATOM 1573 C CA . ALA B 1 47 ? -7.465 12.047 12.633 1 94.12 47 ALA B CA 1
ATOM 1574 C C . ALA B 1 47 ? -7.316 13.508 12.211 1 94.12 47 ALA B C 1
ATOM 1576 O O . ALA B 1 47 ? -6.227 13.945 11.836 1 94.12 47 ALA B O 1
ATOM 1577 N N . LYS B 1 48 ? -8.297 14.258 12.508 1 94.75 48 LYS B N 1
ATOM 1578 C CA . LYS B 1 48 ? -8.344 15.633 12.023 1 94.75 48 LYS B CA 1
ATOM 1579 C C . LYS B 1 48 ? -7.246 16.484 12.664 1 94.75 48 LYS B C 1
ATOM 1581 O O . LYS B 1 48 ? -6.816 17.484 12.094 1 94.75 48 LYS B O 1
ATOM 1586 N N . GLU B 1 49 ? -6.746 16.109 13.805 1 95.88 49 GLU B N 1
ATOM 1587 C CA . GLU B 1 49 ? -5.766 16.875 14.578 1 95.88 49 GLU B CA 1
ATOM 1588 C C . GLU B 1 49 ? -4.438 16.984 13.836 1 95.88 49 GLU B C 1
ATOM 1590 O O . GLU B 1 49 ? -3.605 17.828 14.156 1 95.88 49 GLU B O 1
ATOM 1595 N N . TYR B 1 50 ? -4.242 16.203 12.859 1 97.69 50 TYR B N 1
ATOM 1596 C CA . TYR B 1 50 ? -3 16.266 12.094 1 97.69 50 TYR B CA 1
ATOM 1597 C C . TYR B 1 50 ? -2.99 17.469 11.156 1 97.69 50 TYR B C 1
ATOM 1599 O O . TYR B 1 50 ? -1.93 17.891 10.703 1 97.69 50 TYR B O 1
ATOM 1607 N N . PHE B 1 51 ? -4.156 17.969 10.797 1 98.44 51 PHE B N 1
ATOM 1608 C CA . PHE B 1 51 ? -4.227 19.031 9.789 1 98.44 51 PHE B CA 1
ATOM 1609 C C . PHE B 1 51 ? -3.855 20.375 10.391 1 98.44 51 PHE B C 1
ATOM 1611 O O . PHE B 1 51 ? -4.422 20.781 11.406 1 98.44 51 PHE B O 1
ATOM 1618 N N . VAL B 1 52 ? -2.998 21.062 9.742 1 98.62 52 VAL B N 1
ATOM 1619 C CA . VAL B 1 52 ? -2.633 22.422 10.125 1 98.62 52 VAL B CA 1
ATOM 1620 C C . VAL B 1 52 ? -3.303 23.422 9.195 1 98.62 52 VAL B C 1
ATOM 1622 O O . VAL B 1 52 ? -3.385 24.609 9.5 1 98.62 52 VAL B O 1
ATOM 1625 N N . ALA B 1 53 ? -3.695 23 8.102 1 98.81 53 ALA B N 1
ATOM 1626 C CA . ALA B 1 53 ? -4.605 23.656 7.172 1 98.81 53 ALA B CA 1
ATOM 1627 C C . ALA B 1 53 ? -5.609 22.672 6.586 1 98.81 53 ALA B C 1
ATOM 1629 O O . ALA B 1 53 ? -5.25 21.547 6.246 1 98.81 53 ALA B O 1
ATOM 1630 N N . TYR B 1 54 ? -6.867 23.188 6.57 1 98.38 54 TYR B N 1
ATOM 1631 C CA . TYR B 1 54 ? -7.93 22.266 6.203 1 98.38 54 TYR B CA 1
ATOM 1632 C C . TYR B 1 54 ? -9.039 22.984 5.449 1 98.38 54 TYR B C 1
ATOM 1634 O O . TYR B 1 54 ? -9.43 24.094 5.812 1 98.38 54 TYR B O 1
ATOM 1642 N N . HIS B 1 55 ? -9.461 22.312 4.406 1 98.44 55 HIS B N 1
ATOM 1643 C CA . HIS B 1 55 ? -10.617 22.75 3.633 1 98.44 55 HIS B CA 1
ATOM 1644 C C . HIS B 1 55 ? -11.672 21.656 3.537 1 98.44 55 HIS B C 1
ATOM 1646 O O . HIS B 1 55 ? -11.445 20.625 2.904 1 98.44 55 HIS B O 1
ATOM 1652 N N . GLU B 1 56 ? -12.789 21.969 4.055 1 97.94 56 GLU B N 1
ATOM 1653 C CA . GLU B 1 56 ? -13.898 21.016 3.973 1 97.94 56 GLU B CA 1
ATOM 1654 C C . GLU B 1 56 ? -14.57 21.062 2.605 1 97.94 56 GLU B C 1
ATOM 1656 O O . GLU B 1 56 ? -14.82 22.156 2.072 1 97.94 56 GLU B O 1
ATOM 1661 N N . PHE B 1 57 ? -14.789 19.859 2.076 1 97.44 57 PHE B N 1
ATOM 1662 C CA . PHE B 1 57 ? -15.531 19.828 0.821 1 97.44 57 PHE B CA 1
ATOM 1663 C C . PHE B 1 57 ? -16.984 20.219 1.04 1 97.44 57 PHE B C 1
ATOM 1665 O O . PHE B 1 57 ? -17.547 19.953 2.102 1 97.44 57 PHE B O 1
ATOM 1672 N N . GLU B 1 58 ? -17.547 20.859 0.058 1 97.06 58 GLU B N 1
ATOM 1673 C CA . GLU B 1 58 ? -18.984 21.156 0.13 1 97.06 58 GLU B CA 1
ATOM 1674 C C . GLU B 1 58 ? -19.797 19.875 0.257 1 97.06 58 GLU B C 1
ATOM 1676 O O . GLU B 1 58 ? -20.75 19.812 1.048 1 97.06 58 GLU B O 1
ATOM 1681 N N . LYS B 1 59 ? -19.391 18.922 -0.533 1 96.19 59 LYS B N 1
ATOM 1682 C CA . LYS B 1 59 ? -19.922 17.562 -0.457 1 96.19 59 LYS B CA 1
ATOM 1683 C C . LYS B 1 59 ? -18.781 16.547 -0.368 1 96.19 59 LYS B C 1
ATOM 1685 O O . LYS B 1 59 ? -17.75 16.688 -1.027 1 96.19 59 LYS B O 1
ATOM 1690 N N . PRO B 1 60 ? -19.094 15.547 0.412 1 94.19 60 PRO B N 1
ATOM 1691 C CA . PRO B 1 60 ? -18.062 14.516 0.479 1 94.19 60 PRO B CA 1
ATOM 1692 C C . PRO B 1 60 ? -17.703 13.953 -0.894 1 94.19 60 PRO B C 1
ATOM 1694 O O . PRO B 1 60 ? -18.562 13.82 -1.761 1 94.19 60 PRO B O 1
ATOM 1697 N N . VAL B 1 61 ? -16.406 13.625 -1.004 1 91.25 61 VAL B N 1
ATOM 1698 C CA . VAL B 1 61 ? -15.938 12.922 -2.195 1 91.25 61 VAL B CA 1
ATOM 1699 C C . VAL B 1 61 ? -15.977 11.414 -1.963 1 91.25 61 VAL B C 1
ATOM 1701 O O . VAL B 1 61 ? -15.273 10.891 -1.098 1 91.25 61 VAL B O 1
ATOM 1704 N N . GLU B 1 62 ? -16.734 10.625 -2.688 1 81.94 62 GLU B N 1
ATOM 1705 C CA . GLU B 1 62 ? -17.031 9.219 -2.43 1 81.94 62 GLU B CA 1
ATOM 1706 C C . GLU B 1 62 ? -16.094 8.305 -3.221 1 81.94 62 GLU B C 1
ATOM 1708 O O . GLU B 1 62 ? -16.281 7.082 -3.229 1 81.94 62 GLU B O 1
ATOM 1713 N N . ASP B 1 63 ? -15.062 8.758 -3.709 1 79.62 63 ASP B N 1
ATOM 1714 C CA . ASP B 1 63 ? -14.336 7.949 -4.684 1 79.62 63 ASP B CA 1
ATOM 1715 C C . ASP B 1 63 ? -12.992 7.488 -4.125 1 79.62 63 ASP B C 1
ATOM 1717 O O . ASP B 1 63 ? -12.078 7.148 -4.883 1 79.62 63 ASP B O 1
ATOM 1721 N N . ILE B 1 64 ? -12.93 7.461 -2.811 1 89.69 64 ILE B N 1
ATOM 1722 C CA . ILE B 1 64 ? -11.688 6.887 -2.307 1 89.69 64 ILE B CA 1
ATOM 1723 C C . ILE B 1 64 ? -11.797 5.363 -2.301 1 89.69 64 ILE B C 1
ATOM 1725 O O . ILE B 1 64 ? -12.422 4.781 -1.414 1 89.69 64 ILE B O 1
ATOM 1729 N N . GLN B 1 65 ? -11.18 4.801 -3.293 1 88.88 65 GLN B N 1
ATOM 1730 C CA . GLN B 1 65 ? -11.305 3.359 -3.488 1 88.88 65 GLN B CA 1
ATOM 1731 C C . GLN B 1 65 ? -10.297 2.598 -2.629 1 88.88 65 GLN B C 1
ATOM 1733 O O . GLN B 1 65 ? -9.125 2.971 -2.562 1 88.88 65 GLN B O 1
ATOM 1738 N N . GLY B 1 66 ? -10.836 1.558 -1.951 1 90.56 66 GLY B N 1
ATOM 1739 C CA . GLY B 1 66 ? -9.969 0.554 -1.354 1 90.56 66 GLY B CA 1
ATOM 1740 C C . GLY B 1 66 ? -9.727 -0.639 -2.26 1 90.56 66 GLY B C 1
ATOM 1741 O O . GLY B 1 66 ? -10.086 -0.616 -3.438 1 90.56 66 GLY B O 1
ATOM 1742 N N . PHE B 1 67 ? -9.055 -1.625 -1.729 1 89.75 67 PHE B N 1
ATOM 1743 C CA . PHE B 1 67 ? -8.617 -2.75 -2.547 1 89.75 67 PHE B CA 1
ATOM 1744 C C . PHE B 1 67 ? -9.805 -3.623 -2.943 1 89.75 67 PHE B C 1
ATOM 1746 O O . PHE B 1 67 ? -9.703 -4.441 -3.861 1 89.75 67 PHE B O 1
ATOM 1753 N N . ALA B 1 68 ? -10.945 -3.443 -2.242 1 89.06 68 ALA B N 1
ATOM 1754 C CA . ALA B 1 68 ? -12.086 -4.316 -2.502 1 89.06 68 ALA B CA 1
ATOM 1755 C C . ALA B 1 68 ? -13.312 -3.504 -2.9 1 89.06 68 ALA B C 1
ATOM 1757 O O . ALA B 1 68 ? -13.484 -2.363 -2.459 1 89.06 68 ALA B O 1
ATOM 1758 N N . LYS B 1 69 ? -14.086 -4.203 -3.627 1 85.88 69 LYS B N 1
ATOM 1759 C CA . LYS B 1 69 ? -15.367 -3.609 -3.998 1 85.88 69 LYS B CA 1
ATOM 1760 C C . LYS B 1 69 ? -16.219 -3.32 -2.762 1 85.88 69 LYS B C 1
ATOM 1762 O O . LYS B 1 69 ? -16.281 -4.141 -1.842 1 85.88 69 LYS B O 1
ATOM 1767 N N . GLY B 1 70 ? -16.797 -2.18 -2.789 1 78.81 70 GLY B N 1
ATOM 1768 C CA . GLY B 1 70 ? -17.625 -1.801 -1.654 1 78.81 70 GLY B CA 1
ATOM 1769 C C . GLY B 1 70 ? -16.828 -1.25 -0.489 1 78.81 70 GLY B C 1
ATOM 1770 O O . GLY B 1 70 ? -17.391 -0.806 0.508 1 78.81 70 GLY B O 1
ATOM 1771 N N . GLY B 1 71 ? -15.602 -1.309 -0.532 1 77 71 GLY B N 1
ATOM 1772 C CA . GLY B 1 71 ? -14.734 -0.794 0.517 1 77 71 GLY B CA 1
ATOM 1773 C C . GLY B 1 71 ? -14.383 0.669 0.335 1 77 71 GLY B C 1
ATOM 1774 O O . GLY B 1 71 ? -13.359 1.133 0.835 1 77 71 GLY B O 1
ATOM 1775 N N . GLN B 1 72 ? -15.172 1.391 -0.37 1 80.88 72 GLN B N 1
ATOM 1776 C CA . GLN B 1 72 ? -14.938 2.818 -0.571 1 80.88 72 GLN B CA 1
ATOM 1777 C C . GLN B 1 72 ? -15.344 3.619 0.664 1 80.88 72 GLN B C 1
ATOM 1779 O O . GLN B 1 72 ? -16.266 3.232 1.389 1 80.88 72 GLN B O 1
ATOM 1784 N N . SER B 1 73 ? -14.586 4.676 0.887 1 88.75 73 SER B N 1
ATOM 1785 C CA . SER B 1 73 ? -14.898 5.613 1.96 1 88.75 73 SER B CA 1
ATOM 1786 C C . SER B 1 73 ? -14.883 7.055 1.455 1 88.75 73 SER B C 1
ATOM 1788 O O . SER B 1 73 ? -14.078 7.41 0.597 1 88.75 73 SER B O 1
ATOM 1790 N N . PRO B 1 74 ? -15.805 7.836 2.018 1 92.94 74 PRO B N 1
ATOM 1791 C CA . PRO B 1 74 ? -15.797 9.242 1.597 1 92.94 74 PRO B CA 1
ATOM 1792 C C . PRO B 1 74 ? -14.664 10.039 2.238 1 92.94 74 PRO B C 1
ATOM 1794 O O . PRO B 1 74 ? -14.289 9.781 3.385 1 92.94 74 PRO B O 1
ATOM 1797 N N . ALA B 1 75 ? -14.164 10.969 1.452 1 97 75 ALA B N 1
ATOM 1798 C CA . ALA B 1 75 ? -13.32 12.023 2.012 1 97 75 ALA B CA 1
ATOM 1799 C C . ALA B 1 75 ? -14.141 13.281 2.299 1 97 75 ALA B C 1
ATOM 1801 O O . ALA B 1 75 ? -14.969 13.688 1.483 1 97 75 ALA B O 1
ATOM 1802 N N . LEU B 1 76 ? -13.906 13.836 3.414 1 97.94 76 LEU B N 1
ATOM 1803 C CA . LEU B 1 76 ? -14.711 14.984 3.828 1 97.94 76 LEU B CA 1
ATOM 1804 C C . LEU B 1 76 ? -14 16.297 3.516 1 97.94 76 LEU B C 1
ATOM 1806 O O . LEU B 1 76 ? -14.625 17.359 3.498 1 97.94 76 LEU B O 1
ATOM 1810 N N . GLY B 1 77 ? -12.766 16.25 3.312 1 98.38 77 GLY B N 1
ATOM 1811 C CA . GLY B 1 77 ? -11.977 17.438 3.033 1 98.38 77 GLY B CA 1
ATOM 1812 C C . GLY B 1 77 ? -10.539 17.125 2.668 1 98.38 77 GLY B C 1
ATOM 1813 O O . GLY B 1 77 ? -10.164 15.953 2.529 1 98.38 77 GLY B O 1
ATOM 1814 N N . VAL B 1 78 ? -9.82 18.172 2.393 1 98.56 78 VAL B N 1
ATOM 1815 C CA . VAL B 1 78 ? -8.414 18.094 2.002 1 98.56 78 VAL B CA 1
ATOM 1816 C C . VAL B 1 78 ? -7.609 19.156 2.748 1 98.56 78 VAL B C 1
ATOM 1818 O O . VAL B 1 78 ? -8.156 20.188 3.166 1 98.56 78 VAL B O 1
ATOM 1821 N N . GLY B 1 79 ? -6.324 18.828 3.016 1 98.81 79 GLY B N 1
ATOM 1822 C CA . GLY B 1 79 ? -5.527 19.812 3.713 1 98.81 79 GLY B CA 1
ATOM 1823 C C . GLY B 1 79 ? -4.055 19.469 3.777 1 98.81 79 GLY B C 1
ATOM 1824 O O . GLY B 1 79 ? -3.561 18.688 2.959 1 98.81 79 GLY B O 1
ATOM 1825 N N . VAL B 1 80 ? -3.402 20.234 4.617 1 98.94 80 VAL B N 1
ATOM 1826 C CA . VAL B 1 80 ? -1.986 20.062 4.926 1 98.94 80 VAL B CA 1
ATOM 1827 C C . VAL B 1 80 ? -1.832 19.391 6.289 1 98.94 80 VAL B C 1
ATOM 1829 O O . VAL B 1 80 ? -2.332 19.906 7.297 1 98.94 80 VAL B O 1
ATOM 1832 N N . ALA B 1 81 ? -1.218 18.25 6.297 1 98.75 81 ALA B N 1
ATOM 1833 C CA . ALA B 1 81 ? -0.976 17.547 7.551 1 98.75 81 ALA B CA 1
ATOM 1834 C C . ALA B 1 81 ? 0.467 17.734 8.016 1 98.75 81 ALA B C 1
ATOM 1836 O O . ALA B 1 81 ? 1.396 17.688 7.203 1 98.75 81 ALA B O 1
ATOM 1837 N N . ALA B 1 82 ? 0.649 17.891 9.242 1 98.69 82 ALA B N 1
ATOM 1838 C CA . ALA B 1 82 ? 1.972 17.938 9.859 1 98.69 82 ALA B CA 1
ATOM 1839 C C . ALA B 1 82 ? 2.186 16.766 10.812 1 98.69 82 ALA B C 1
ATOM 1841 O O . ALA B 1 82 ? 1.354 16.516 11.688 1 98.69 82 ALA B O 1
ATOM 1842 N N . LEU B 1 83 ? 3.316 16.109 10.602 1 98.06 83 LEU B N 1
ATOM 1843 C CA . LEU B 1 83 ? 3.639 14.938 11.414 1 98.06 83 LEU B CA 1
ATOM 1844 C C . LEU B 1 83 ? 4.949 15.141 12.164 1 98.06 83 LEU B C 1
ATOM 1846 O O . LEU B 1 83 ? 5.953 15.547 11.57 1 98.06 83 LEU B O 1
ATOM 1850 N N . ALA B 1 84 ? 4.883 14.828 13.422 1 97.75 84 ALA B N 1
ATOM 1851 C CA . ALA B 1 84 ? 6.121 14.711 14.18 1 97.75 84 ALA B CA 1
ATOM 1852 C C . ALA B 1 84 ? 6.676 13.297 14.117 1 97.75 84 ALA B C 1
ATOM 1854 O O . ALA B 1 84 ? 6.016 12.344 14.539 1 97.75 84 ALA B O 1
ATOM 1855 N N . THR B 1 85 ? 7.887 13.219 13.586 1 97.44 85 THR B N 1
ATOM 1856 C CA . THR B 1 85 ? 8.484 11.906 13.391 1 97.44 85 THR B CA 1
ATOM 1857 C C . THR B 1 85 ? 9.812 11.797 14.125 1 97.44 85 THR B C 1
ATOM 1859 O O . THR B 1 85 ? 10.461 12.812 14.398 1 97.44 85 THR B O 1
ATOM 1862 N N . ASP B 1 86 ? 10.141 10.539 14.469 1 95.38 86 ASP B N 1
ATOM 1863 C CA . ASP B 1 86 ? 11.398 10.219 15.141 1 95.38 86 ASP B CA 1
ATOM 1864 C C . ASP B 1 86 ? 12.367 9.523 14.188 1 95.38 86 ASP B C 1
ATOM 1866 O O . ASP B 1 86 ? 12.125 8.383 13.781 1 95.38 86 ASP B O 1
ATOM 1870 N N . VAL B 1 87 ? 13.516 10.242 13.992 1 95.06 87 VAL B N 1
ATOM 1871 C CA . VAL B 1 87 ? 14.445 9.641 13.047 1 95.06 87 VAL B CA 1
ATOM 1872 C C . VAL B 1 87 ? 15.625 9.031 13.797 1 95.06 87 VAL B C 1
ATOM 1874 O O . VAL B 1 87 ? 16.594 8.578 13.18 1 95.06 87 VAL B O 1
ATOM 1877 N N . GLY B 1 88 ? 15.617 9 15.062 1 92.19 88 GLY B N 1
ATOM 1878 C CA . GLY B 1 88 ? 16.578 8.258 15.859 1 92.19 88 GLY B CA 1
ATOM 1879 C C . GLY B 1 88 ? 17.703 9.117 16.406 1 92.19 88 GLY B C 1
ATOM 1880 O O . GLY B 1 88 ? 18.688 8.602 16.922 1 92.19 88 GLY B O 1
ATOM 1881 N N . ASP B 1 89 ? 17.641 10.406 16.281 1 88.19 89 ASP B N 1
ATOM 1882 C CA . ASP B 1 89 ? 18.719 11.258 16.766 1 88.19 89 ASP B CA 1
ATOM 1883 C C . ASP B 1 89 ? 18.328 11.953 18.062 1 88.19 89 ASP B C 1
ATOM 1885 O O . ASP B 1 89 ? 19.062 12.828 18.547 1 88.19 89 ASP B O 1
ATOM 1889 N N . GLY B 1 90 ? 17.234 11.57 18.656 1 88.31 90 GLY B N 1
ATOM 1890 C CA . GLY B 1 90 ? 16.844 12.102 19.953 1 88.31 90 GLY B CA 1
ATOM 1891 C C . GLY B 1 90 ? 15.875 13.258 19.859 1 88.31 90 GLY B C 1
ATOM 1892 O O . GLY B 1 90 ? 15.375 13.75 20.875 1 88.31 90 GLY B O 1
ATOM 1893 N N . ALA B 1 91 ? 15.711 13.75 18.672 1 90.62 91 ALA B N 1
ATOM 1894 C CA . ALA B 1 91 ? 14.766 14.844 18.469 1 90.62 91 ALA B CA 1
ATOM 1895 C C . ALA B 1 91 ? 13.688 14.461 17.453 1 90.62 91 ALA B C 1
ATOM 1897 O O . ALA B 1 91 ? 13.922 13.633 16.578 1 90.62 91 ALA B O 1
ATOM 1898 N N . LEU B 1 92 ? 12.555 15.117 17.734 1 94.88 92 LEU B N 1
ATOM 1899 C CA . LEU B 1 92 ? 11.492 14.945 16.75 1 94.88 92 LEU B CA 1
ATOM 1900 C C . LEU B 1 92 ? 11.664 15.914 15.578 1 94.88 92 LEU B C 1
ATOM 1902 O O . LEU B 1 92 ? 12.172 17.016 15.758 1 94.88 92 LEU B O 1
ATOM 1906 N N . THR B 1 93 ? 11.312 15.43 14.438 1 95.56 93 THR B N 1
ATOM 1907 C CA . THR B 1 93 ? 11.258 16.234 13.234 1 95.56 93 THR B CA 1
ATOM 1908 C C . THR B 1 93 ? 9.828 16.328 12.703 1 95.56 93 THR B C 1
ATOM 1910 O O . THR B 1 93 ? 9.07 15.359 12.797 1 95.56 93 THR B O 1
ATOM 1913 N N . THR B 1 94 ? 9.5 17.5 12.141 1 96.69 94 THR B N 1
ATOM 1914 C CA . THR B 1 94 ? 8.172 17.672 11.57 1 96.69 94 THR B CA 1
ATOM 1915 C C . THR B 1 94 ? 8.211 17.547 10.047 1 96.69 94 THR B C 1
ATOM 1917 O O . THR B 1 94 ? 9.023 18.203 9.391 1 96.69 94 THR B O 1
ATOM 1920 N N . ILE B 1 95 ? 7.352 16.719 9.562 1 97.75 95 ILE B N 1
ATOM 1921 C CA . ILE B 1 95 ? 7.18 16.719 8.109 1 97.75 95 ILE B CA 1
ATOM 1922 C C . ILE B 1 95 ? 5.777 17.203 7.758 1 97.75 95 ILE B C 1
ATOM 1924 O O . ILE B 1 95 ? 4.848 17.062 8.555 1 97.75 95 ILE B O 1
ATOM 1928 N N . VAL B 1 96 ? 5.723 17.766 6.559 1 98.44 96 VAL B N 1
ATOM 1929 C CA . VAL B 1 96 ? 4.465 18.328 6.066 1 98.44 96 VAL B CA 1
ATOM 1930 C C . VAL B 1 96 ? 4.016 17.562 4.82 1 98.44 96 VAL B C 1
ATOM 1932 O O . VAL B 1 96 ? 4.789 17.406 3.871 1 98.44 96 VAL B O 1
ATOM 1935 N N . LEU B 1 97 ? 2.818 17.109 4.875 1 98.75 97 LEU B N 1
ATOM 1936 C CA . LEU B 1 97 ? 2.191 16.422 3.752 1 98.75 97 LEU B CA 1
ATOM 1937 C C . LEU B 1 97 ? 1.058 17.25 3.168 1 98.75 97 LEU B C 1
ATOM 1939 O O . LEU B 1 97 ? 0.055 17.5 3.84 1 98.75 97 LEU B O 1
ATOM 1943 N N . GLU B 1 98 ? 1.25 17.609 1.958 1 98.75 98 GLU B N 1
ATOM 1944 C CA . GLU B 1 98 ? 0.213 18.375 1.269 1 98.75 98 GLU B CA 1
ATOM 1945 C C . GLU B 1 98 ? -0.79 17.453 0.586 1 98.75 98 GLU B C 1
ATOM 1947 O O . GLU B 1 98 ? -0.499 16.266 0.354 1 98.75 98 GLU B O 1
ATOM 1952 N N . GLU B 1 99 ? -1.986 17.984 0.324 1 98.56 99 GLU B N 1
ATOM 1953 C CA . GLU B 1 99 ? -3.035 17.281 -0.417 1 98.56 99 GLU B CA 1
ATOM 1954 C C . GLU B 1 99 ? -3.469 16.016 0.304 1 98.56 99 GLU B C 1
ATOM 1956 O O . GLU B 1 99 ? -3.736 14.992 -0.333 1 98.56 99 GLU B O 1
ATOM 1961 N N . ALA B 1 100 ? -3.432 16.109 1.62 1 98.81 100 ALA B N 1
ATOM 1962 C CA . ALA B 1 100 ? -3.918 14.984 2.404 1 98.81 100 ALA B CA 1
ATOM 1963 C C . ALA B 1 100 ? -5.441 14.992 2.498 1 98.81 100 ALA B C 1
ATOM 1965 O O . ALA B 1 100 ? -6.047 16.031 2.754 1 98.81 100 ALA B O 1
ATOM 1966 N N . LEU B 1 101 ? -6.016 13.828 2.305 1 98.5 101 LEU B N 1
ATOM 1967 C CA . LEU B 1 101 ? -7.465 13.711 2.418 1 98.5 101 LEU B CA 1
ATOM 1968 C C . LEU B 1 101 ? -7.867 13.32 3.838 1 98.5 101 LEU B C 1
ATOM 1970 O O . LEU B 1 101 ? -7.219 12.484 4.465 1 98.5 101 LEU B O 1
ATOM 1974 N N . PHE B 1 102 ? -8.93 14.008 4.27 1 98.19 102 PHE B N 1
ATOM 1975 C CA . PHE B 1 102 ? -9.523 13.625 5.547 1 98.19 102 PHE B CA 1
ATOM 1976 C C . PHE B 1 102 ? -10.586 12.555 5.355 1 98.19 102 PHE B C 1
ATOM 1978 O O . PHE B 1 102 ? -11.648 12.82 4.781 1 98.19 102 PHE B O 1
ATOM 1985 N N . VAL B 1 103 ? -10.305 11.359 5.859 1 96.69 103 VAL B N 1
ATOM 1986 C CA . VAL B 1 103 ? -11.195 10.203 5.801 1 96.69 103 VAL B CA 1
ATOM 1987 C C . VAL B 1 103 ? -11.461 9.68 7.215 1 96.69 103 VAL B C 1
ATOM 1989 O O . VAL B 1 103 ? -10.766 8.781 7.691 1 96.69 103 VAL B O 1
ATOM 1992 N N . PRO B 1 104 ? -12.5 10.109 7.816 1 93.75 104 PRO B N 1
ATOM 1993 C CA . PRO B 1 104 ? -12.719 9.797 9.234 1 93.75 104 PRO B CA 1
ATOM 1994 C C . PRO B 1 104 ? -12.984 8.312 9.469 1 93.75 104 PRO B C 1
ATOM 1996 O O . PRO B 1 104 ? -12.836 7.82 10.594 1 93.75 104 PRO B O 1
ATOM 1999 N N . ASN B 1 105 ? -13.383 7.582 8.477 1 91.75 105 ASN B N 1
ATOM 2000 C CA . ASN B 1 105 ? -13.664 6.16 8.602 1 91.75 105 ASN B CA 1
ATOM 2001 C C . ASN B 1 105 ? -12.406 5.316 8.406 1 91.75 105 ASN B C 1
ATOM 2003 O O . ASN B 1 105 ? -12.461 4.09 8.469 1 91.75 105 ASN B O 1
ATOM 2007 N N . ALA B 1 106 ? -11.25 5.93 8.258 1 93.81 106 ALA B N 1
ATOM 2008 C CA . ALA B 1 106 ? -10.008 5.18 8.078 1 93.81 106 ALA B CA 1
ATOM 2009 C C . ALA B 1 106 ? -9.641 4.422 9.352 1 93.81 106 ALA B C 1
ATOM 2011 O O . ALA B 1 106 ? -9.797 4.941 10.461 1 93.81 106 ALA B O 1
ATOM 2012 N N . ASN B 1 107 ? -9.148 3.193 9.172 1 92.81 107 ASN B N 1
ATOM 2013 C CA . ASN B 1 107 ? -8.68 2.395 10.305 1 92.81 107 ASN B CA 1
ATOM 2014 C C . ASN B 1 107 ? -7.344 2.904 10.828 1 92.81 107 ASN B C 1
ATOM 2016 O O . ASN B 1 107 ? -7.055 2.777 12.023 1 92.81 107 ASN B O 1
ATOM 2020 N N . TRP B 1 108 ? -6.508 3.389 10.031 1 93.38 108 TRP B N 1
ATOM 2021 C CA . TRP B 1 108 ? -5.219 4.023 10.289 1 93.38 108 TRP B CA 1
ATOM 2022 C C . TRP B 1 108 ? -4.875 5.023 9.188 1 93.38 108 TRP B C 1
ATOM 2024 O O . TRP B 1 108 ? -5.605 5.141 8.195 1 93.38 108 TRP B O 1
ATOM 2034 N N . ASN B 1 109 ? -3.83 5.844 9.398 1 97.69 109 ASN B N 1
ATOM 2035 C CA . ASN B 1 109 ? -3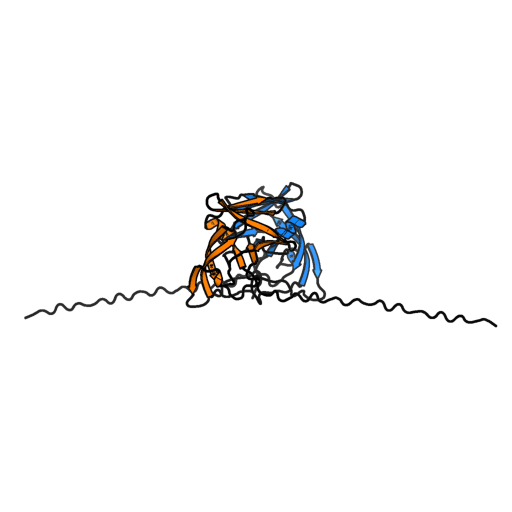.391 6.82 8.406 1 97.69 109 ASN B CA 1
ATOM 2036 C C . ASN B 1 109 ? -2.523 6.176 7.332 1 97.69 109 ASN B C 1
ATOM 2038 O O . ASN B 1 109 ? -1.867 5.16 7.582 1 97.69 109 ASN B O 1
ATOM 2042 N N . LEU B 1 110 ? -2.58 6.797 6.129 1 98.44 110 LEU B N 1
ATOM 2043 C CA . LEU B 1 110 ? -1.733 6.324 5.039 1 98.44 110 LEU B CA 1
ATOM 2044 C C . LEU B 1 110 ? -0.777 7.418 4.578 1 98.44 110 LEU B C 1
ATOM 2046 O O . LEU B 1 110 ? -1.204 8.531 4.273 1 98.44 110 LEU B O 1
ATOM 2050 N N . TYR B 1 111 ? 0.482 7.125 4.637 1 98.81 111 TYR B N 1
ATOM 2051 C CA . TYR B 1 111 ? 1.52 7.887 3.947 1 98.81 111 TYR B CA 1
ATOM 2052 C C . TYR B 1 111 ? 1.719 7.375 2.527 1 98.81 111 TYR B C 1
ATOM 2054 O O . TYR B 1 111 ? 2.289 6.301 2.322 1 98.81 111 TYR B O 1
ATOM 2062 N N . SER B 1 112 ? 1.228 8.125 1.535 1 98.81 112 SER B N 1
ATOM 2063 C CA . SER B 1 112 ? 1.432 7.758 0.139 1 98.81 112 SER B CA 1
ATOM 2064 C C . SER B 1 112 ? 2.875 7.992 -0.291 1 98.81 112 SER B C 1
ATOM 2066 O O . SER B 1 112 ? 3.301 9.141 -0.457 1 98.81 112 SER B O 1
ATOM 2068 N N . VAL B 1 113 ? 3.564 6.949 -0.564 1 98.5 113 VAL B N 1
ATOM 2069 C CA . VAL B 1 113 ? 4.957 7.059 -0.983 1 98.5 113 VAL B CA 1
ATOM 2070 C C . VAL B 1 113 ? 5.047 7.832 -2.299 1 98.5 113 VAL B C 1
ATOM 2072 O O . VAL B 1 113 ? 5.898 8.703 -2.457 1 98.5 113 VAL B O 1
ATOM 2075 N N . GLY B 1 114 ? 4.141 7.539 -3.221 1 98.19 114 GLY B N 1
ATOM 2076 C CA . GLY B 1 114 ? 4.16 8.18 -4.527 1 98.19 114 GLY B CA 1
ATOM 2077 C C . GLY B 1 114 ? 3.869 9.664 -4.465 1 98.19 114 GLY B C 1
ATOM 2078 O O . GLY B 1 114 ? 4.562 10.469 -5.094 1 98.19 114 GLY B O 1
ATOM 2079 N N . LEU B 1 115 ? 2.865 10.016 -3.73 1 98.44 115 LEU B N 1
ATOM 2080 C CA . LEU B 1 115 ? 2.566 11.438 -3.619 1 98.44 115 LEU B CA 1
ATOM 2081 C C . LEU B 1 115 ? 3.697 12.18 -2.912 1 98.44 115 LEU B C 1
ATOM 2083 O O . LEU B 1 115 ? 4.062 13.289 -3.309 1 98.44 115 LEU B O 1
ATOM 2087 N N . ALA B 1 116 ? 4.254 11.586 -1.87 1 98.06 116 ALA B N 1
ATOM 2088 C CA . ALA B 1 116 ? 5.383 12.195 -1.172 1 98.06 116 ALA B CA 1
ATOM 2089 C C . ALA B 1 116 ? 6.543 12.453 -2.127 1 98.06 116 ALA B C 1
ATOM 2091 O O . ALA B 1 116 ? 7.176 13.516 -2.076 1 98.06 116 ALA B O 1
ATOM 2092 N N . MET B 1 117 ? 6.805 11.492 -2.936 1 97.25 117 MET B N 1
ATOM 2093 C CA . MET B 1 117 ? 7.879 11.656 -3.91 1 97.25 117 MET B CA 1
ATOM 2094 C C . MET B 1 117 ? 7.609 12.859 -4.812 1 97.25 117 MET B C 1
ATOM 2096 O O . MET B 1 117 ? 8.5 13.672 -5.055 1 97.25 117 MET B O 1
ATOM 2100 N N . ARG B 1 118 ? 6.426 12.984 -5.289 1 96.69 118 ARG B N 1
ATOM 2101 C CA . ARG B 1 118 ? 6.051 14.125 -6.125 1 96.69 118 ARG B CA 1
ATOM 2102 C C . ARG B 1 118 ? 6.195 15.438 -5.367 1 96.69 118 ARG B C 1
ATOM 2104 O O . ARG B 1 118 ? 6.465 16.484 -5.965 1 96.69 118 ARG B O 1
ATOM 2111 N N . GLN B 1 119 ? 6.082 15.352 -4.109 1 96.94 119 GLN B N 1
ATOM 2112 C CA . GLN B 1 119 ? 6.129 16.531 -3.256 1 96.94 119 GLN B CA 1
ATOM 2113 C C . GLN B 1 119 ? 7.555 16.828 -2.797 1 96.94 119 GLN B C 1
ATOM 2115 O O . GLN B 1 119 ? 7.77 17.672 -1.93 1 96.94 119 GLN B O 1
ATOM 2120 N N . GLY B 1 120 ? 8.5 16.062 -3.234 1 96.19 120 GLY B N 1
ATOM 2121 C CA . GLY B 1 120 ? 9.891 16.422 -3.025 1 96.19 120 GLY B CA 1
ATOM 2122 C C . GLY B 1 120 ? 10.586 15.555 -1.997 1 96.19 120 GLY B C 1
ATOM 2123 O O . GLY B 1 120 ? 11.734 15.812 -1.636 1 96.19 120 GLY B O 1
ATOM 2124 N N . PHE B 1 121 ? 9.938 14.539 -1.523 1 96.94 121 PHE B N 1
ATOM 2125 C CA . PHE B 1 121 ? 10.57 13.57 -0.635 1 96.94 121 PHE B CA 1
ATOM 2126 C C . PHE B 1 121 ? 11.352 12.539 -1.433 1 96.94 121 PHE B C 1
ATOM 2128 O O . PHE B 1 121 ? 10.938 12.141 -2.523 1 96.94 121 PHE B O 1
ATOM 2135 N N . VAL B 1 122 ? 12.492 12.094 -0.817 1 96.75 122 VAL B N 1
ATOM 2136 C CA . VAL B 1 122 ? 13.344 11.109 -1.48 1 96.75 122 VAL B CA 1
ATOM 2137 C C . VAL B 1 122 ? 13.57 9.914 -0.562 1 96.75 122 VAL B C 1
ATOM 2139 O O . VAL B 1 122 ? 13.953 10.07 0.599 1 96.75 122 VAL B O 1
ATOM 2142 N N . GLU B 1 123 ? 13.336 8.773 -1.074 1 97 123 GLU B N 1
ATOM 2143 C CA . GLU B 1 123 ? 13.477 7.547 -0.296 1 97 123 GLU B CA 1
ATOM 2144 C C . GLU B 1 123 ? 14.789 6.836 -0.616 1 97 123 GLU B C 1
ATOM 2146 O O . GLU B 1 123 ? 15.211 6.789 -1.774 1 97 123 GLU B O 1
ATOM 2151 N N . ARG B 1 124 ? 15.383 6.32 0.396 1 96.81 124 ARG B N 1
ATOM 2152 C CA . ARG B 1 124 ? 16.453 5.324 0.295 1 96.81 124 ARG B CA 1
ATOM 2153 C C . ARG B 1 124 ? 16.094 4.059 1.066 1 96.81 124 ARG B C 1
ATOM 2155 O O . ARG B 1 124 ? 15.883 4.102 2.281 1 96.81 124 ARG B O 1
ATOM 2162 N N . LYS B 1 125 ? 16.094 2.984 0.342 1 96 125 LYS B N 1
ATOM 2163 C CA . LYS B 1 125 ? 15.664 1.729 0.953 1 96 125 LYS B CA 1
ATOM 2164 C C . LYS B 1 125 ? 16.828 0.744 1.059 1 96 125 LYS B C 1
ATOM 2166 O O . LYS B 1 125 ? 17.609 0.595 0.117 1 96 125 LYS B O 1
ATOM 2171 N N . ASN B 1 126 ? 16.906 0.132 2.219 1 93.94 126 ASN B N 1
ATOM 2172 C CA . ASN B 1 126 ? 17.797 -1.019 2.375 1 93.94 126 ASN B CA 1
ATOM 2173 C C . ASN B 1 126 ? 17.141 -2.295 1.841 1 93.94 126 ASN B C 1
ATOM 2175 O O . ASN B 1 126 ? 16.172 -2.791 2.41 1 93.94 126 ASN B O 1
ATOM 2179 N N . GLY B 1 127 ? 17.656 -2.834 0.796 1 86.06 127 GLY B N 1
ATOM 2180 C CA . GLY B 1 127 ? 17.062 -3.967 0.107 1 86.06 127 GLY B CA 1
ATOM 2181 C C . GLY B 1 127 ? 17.031 -5.23 0.946 1 86.06 127 GLY B C 1
ATOM 2182 O O . GLY B 1 127 ? 16.234 -6.133 0.698 1 86.06 127 GLY B O 1
ATOM 2183 N N . ARG B 1 128 ? 17.844 -5.312 1.919 1 85.88 128 ARG B N 1
ATOM 2184 C CA . ARG B 1 128 ? 17.938 -6.508 2.748 1 85.88 128 ARG B CA 1
ATOM 2185 C C . ARG B 1 128 ? 17 -6.422 3.943 1 85.88 128 ARG B C 1
ATOM 2187 O O . ARG B 1 128 ? 16.234 -7.355 4.207 1 85.88 128 ARG B O 1
ATOM 2194 N N . THR B 1 129 ? 16.969 -5.293 4.648 1 92 129 THR B N 1
ATOM 2195 C CA . THR B 1 129 ? 16.188 -5.16 5.867 1 92 129 THR B CA 1
ATOM 2196 C C . THR B 1 129 ? 14.805 -4.59 5.559 1 92 129 THR B C 1
ATOM 2198 O O . THR B 1 129 ? 13.883 -4.699 6.371 1 92 129 THR B O 1
ATOM 2201 N N . GLY B 1 130 ? 14.734 -3.904 4.453 1 95.56 130 GLY B N 1
ATOM 2202 C CA . GLY B 1 130 ? 13.492 -3.242 4.094 1 95.56 130 GLY B CA 1
ATOM 2203 C C . GLY B 1 130 ? 13.352 -1.86 4.703 1 95.56 130 GLY B C 1
ATOM 2204 O O . GLY B 1 130 ? 12.383 -1.15 4.434 1 95.56 130 GLY B O 1
ATOM 2205 N N . GLU B 1 131 ? 14.336 -1.431 5.473 1 97.25 131 GLU B N 1
ATOM 2206 C CA . GLU B 1 131 ? 14.25 -0.107 6.086 1 97.25 131 GLU B CA 1
ATOM 2207 C C . GLU B 1 131 ? 14.219 0.989 5.023 1 97.25 131 GLU B C 1
ATOM 2209 O O . GLU B 1 131 ? 15.008 0.969 4.078 1 97.25 131 GLU B O 1
ATOM 2214 N N . CYS B 1 132 ? 13.312 1.893 5.207 1 97.38 132 CYS B N 1
ATOM 2215 C CA . CYS B 1 132 ? 13.203 3.061 4.34 1 97.38 132 CYS B CA 1
ATOM 2216 C C . CYS B 1 132 ? 13.586 4.332 5.086 1 97.38 132 CYS B C 1
ATOM 2218 O O . CYS B 1 132 ? 13.008 4.648 6.125 1 97.38 132 CYS B O 1
ATOM 2220 N N . LYS B 1 133 ? 14.555 5 4.59 1 97.56 133 LYS B N 1
ATOM 2221 C CA . LYS B 1 133 ? 14.898 6.352 5.031 1 97.56 133 LYS B CA 1
ATOM 2222 C C . LYS B 1 133 ? 14.414 7.395 4.031 1 97.56 133 LYS B C 1
ATOM 2224 O O . LYS B 1 133 ? 14.656 7.277 2.832 1 97.56 133 LYS B O 1
ATOM 2229 N N . VAL B 1 134 ? 13.727 8.328 4.555 1 97.44 134 VAL B N 1
ATOM 2230 C CA . VAL B 1 134 ? 13.156 9.367 3.697 1 97.44 134 VAL B CA 1
ATOM 2231 C C . VAL B 1 134 ? 13.828 10.703 3.992 1 97.44 134 VAL B C 1
ATOM 2233 O O . VAL B 1 134 ? 13.984 11.086 5.156 1 97.44 134 VAL B O 1
ATOM 2236 N N . TYR B 1 135 ? 14.133 11.367 2.938 1 97.25 135 TYR B N 1
ATOM 2237 C CA . TYR B 1 135 ? 14.82 12.648 3.041 1 97.25 135 TYR B CA 1
ATOM 2238 C C . TYR B 1 135 ? 14 13.758 2.396 1 97.25 135 TYR B C 1
ATOM 2240 O O . TYR B 1 135 ? 13.273 13.523 1.43 1 97.25 135 TYR B O 1
ATOM 2248 N N . ARG B 1 136 ? 14.086 14.898 2.893 1 96.62 136 ARG B N 1
ATOM 2249 C CA . ARG B 1 136 ? 13.617 16.156 2.307 1 96.62 136 ARG B CA 1
ATOM 2250 C C . ARG B 1 136 ? 14.727 17.203 2.295 1 96.62 136 ARG B C 1
ATOM 2252 O O . ARG B 1 136 ? 15.289 17.516 3.34 1 96.62 136 ARG B O 1
ATOM 2259 N N . SER B 1 137 ? 15.039 17.719 1.074 1 95.75 137 SER B N 1
ATOM 2260 C CA . SER B 1 137 ? 16.109 18.703 0.918 1 95.75 137 SER B CA 1
ATOM 2261 C C . SER B 1 137 ? 17.391 18.219 1.599 1 95.75 137 SER B C 1
ATOM 2263 O O . SER B 1 137 ? 18.031 18.984 2.338 1 95.75 137 SER B O 1
ATOM 2265 N N . GLY B 1 138 ? 17.625 16.938 1.565 1 95.06 138 GLY B N 1
ATOM 2266 C CA . GLY B 1 138 ? 18.875 16.375 2.023 1 95.06 138 GLY B CA 1
ATOM 2267 C C . GLY B 1 138 ? 18.859 15.984 3.49 1 95.06 138 GLY B C 1
ATOM 2268 O O . GLY B 1 138 ? 19.812 15.391 3.994 1 95.06 138 GLY B O 1
ATOM 2269 N N . THR B 1 139 ? 17.766 16.297 4.176 1 96.5 139 THR B N 1
ATOM 2270 C CA . THR B 1 139 ? 17.672 16 5.598 1 96.5 139 THR B CA 1
ATOM 2271 C C . THR B 1 139 ? 16.781 14.773 5.824 1 96.5 139 THR B C 1
ATOM 2273 O O . THR B 1 139 ? 15.711 14.656 5.23 1 96.5 139 THR B O 1
ATOM 2276 N N . LEU B 1 140 ? 17.312 13.844 6.676 1 97.69 140 LEU B N 1
ATOM 2277 C CA . LEU B 1 140 ? 16.5 12.688 7.059 1 97.69 140 LEU B CA 1
ATOM 2278 C C . LEU B 1 140 ? 15.297 13.117 7.879 1 97.69 140 LEU B C 1
ATOM 2280 O O . LEU B 1 140 ? 15.438 13.812 8.891 1 97.69 140 LEU B O 1
ATOM 2284 N N . VAL B 1 141 ? 14.117 12.672 7.461 1 98 141 VAL B N 1
ATOM 2285 C CA . VAL B 1 141 ? 12.945 13.219 8.133 1 98 141 VAL B CA 1
ATOM 2286 C C . VAL B 1 141 ? 12.008 12.086 8.539 1 98 141 VAL B C 1
ATOM 2288 O O . VAL B 1 141 ? 11.094 12.289 9.352 1 98 141 VAL B O 1
ATOM 2291 N N . LEU B 1 142 ? 12.188 10.891 8.008 1 97.94 142 LEU B N 1
ATOM 2292 C CA . LEU B 1 142 ? 11.289 9.789 8.305 1 97.94 142 LEU B CA 1
ATOM 2293 C C . LEU B 1 142 ? 12 8.445 8.148 1 97.94 142 LEU B C 1
ATOM 2295 O O . LEU B 1 142 ? 12.812 8.273 7.238 1 97.94 142 LEU B O 1
ATOM 2299 N N . ARG B 1 143 ? 11.688 7.551 9.016 1 97.62 143 ARG B N 1
ATOM 2300 C CA . ARG B 1 143 ? 12.109 6.16 8.922 1 97.62 143 ARG B CA 1
ATOM 2301 C C . ARG B 1 143 ? 10.906 5.219 8.992 1 97.62 143 ARG B C 1
ATOM 2303 O O . ARG B 1 143 ? 9.977 5.449 9.766 1 97.62 143 ARG B O 1
ATOM 2310 N N . SER B 1 144 ? 10.945 4.277 8.195 1 97.94 144 SER B N 1
ATOM 2311 C CA . SER B 1 144 ? 9.953 3.207 8.219 1 97.94 144 SER B CA 1
ATOM 2312 C C . SER B 1 144 ? 10.602 1.847 7.98 1 97.94 144 SER B C 1
ATOM 2314 O O . SER B 1 144 ? 11.68 1.763 7.391 1 97.94 144 SER B O 1
ATOM 2316 N N . LYS B 1 145 ? 9.977 0.834 8.445 1 96.06 145 LYS B N 1
ATOM 2317 C CA . LYS B 1 145 ? 10.422 -0.541 8.242 1 96.06 145 LYS B CA 1
ATOM 2318 C C . LYS B 1 145 ? 9.242 -1.509 8.25 1 96.06 145 LYS B C 1
ATOM 2320 O O . LYS B 1 145 ? 8.164 -1.181 8.758 1 96.06 145 LYS B O 1
ATOM 2325 N N . PRO B 1 146 ? 9.445 -2.658 7.605 1 97.19 146 PRO B N 1
ATOM 2326 C CA . PRO B 1 146 ? 8.367 -3.641 7.695 1 97.19 146 PRO B CA 1
ATOM 2327 C C . PRO B 1 146 ? 8.133 -4.133 9.125 1 97.19 146 PRO B C 1
ATOM 2329 O O . PRO B 1 146 ? 9.086 -4.484 9.82 1 97.19 146 PRO B O 1
ATOM 2332 N N . ALA B 1 147 ? 6.863 -4.148 9.5 1 97.06 147 ALA B N 1
ATOM 2333 C CA . ALA B 1 147 ? 6.453 -4.734 10.773 1 97.06 147 ALA B CA 1
ATOM 2334 C C . ALA B 1 147 ? 6.309 -6.25 10.656 1 97.06 147 ALA B C 1
ATOM 2336 O O . ALA B 1 147 ? 6.43 -6.809 9.562 1 97.06 147 ALA B O 1
ATOM 2337 N N . PRO B 1 148 ? 6.086 -6.941 11.758 1 96 148 PRO B N 1
ATOM 2338 C CA . PRO B 1 148 ? 5.938 -8.398 11.711 1 96 148 PRO B CA 1
ATOM 2339 C C . PRO B 1 148 ? 4.77 -8.844 10.828 1 96 148 PRO B C 1
ATOM 2341 O O . PRO B 1 148 ? 4.777 -9.961 10.312 1 96 148 PRO B O 1
ATOM 2344 N N . ASN B 1 149 ? 3.799 -7.996 10.672 1 96.12 149 ASN B N 1
ATOM 2345 C CA . ASN B 1 149 ? 2.658 -8.328 9.82 1 96.12 149 ASN B CA 1
ATOM 2346 C C . ASN B 1 149 ? 2.955 -8.055 8.352 1 96.12 149 ASN B C 1
ATOM 2348 O O . ASN B 1 149 ? 2.047 -8.07 7.52 1 96.12 149 ASN B O 1
ATOM 2352 N N . ASN B 1 150 ? 4.164 -7.668 8 1 97.62 150 ASN B N 1
ATOM 2353 C CA . ASN B 1 150 ? 4.66 -7.5 6.637 1 97.62 150 ASN B CA 1
ATOM 2354 C C . ASN B 1 150 ? 4.383 -6.098 6.109 1 97.62 150 ASN B C 1
ATOM 2356 O O . ASN B 1 150 ? 4.77 -5.766 4.988 1 97.62 150 ASN B O 1
ATOM 2360 N N . VAL B 1 151 ? 3.779 -5.227 6.898 1 98.25 151 VAL B N 1
ATOM 2361 C CA . VAL B 1 151 ? 3.406 -3.887 6.465 1 98.25 151 VAL B CA 1
ATOM 2362 C C . VAL B 1 151 ? 4.457 -2.881 6.93 1 98.25 151 VAL B C 1
ATOM 2364 O O . VAL B 1 151 ? 4.922 -2.939 8.07 1 98.25 151 VAL B O 1
ATOM 2367 N N . TRP B 1 152 ? 4.883 -2.01 6.016 1 98.62 152 TRP B N 1
ATOM 2368 C CA . TRP B 1 152 ? 5.719 -0.889 6.426 1 98.62 152 TRP B CA 1
ATOM 2369 C C . TRP B 1 152 ? 4.898 0.16 7.168 1 98.62 152 TRP B C 1
ATOM 2371 O O . TRP B 1 152 ? 3.82 0.55 6.715 1 98.62 152 TRP B O 1
ATOM 2381 N N . ASP B 1 153 ? 5.371 0.525 8.25 1 98 153 ASP B N 1
ATOM 2382 C CA . ASP B 1 153 ? 4.656 1.562 8.984 1 98 153 ASP B CA 1
ATOM 2383 C C . ASP B 1 153 ? 5.621 2.408 9.82 1 98 153 ASP B C 1
ATOM 2385 O O . ASP B 1 153 ? 6.832 2.189 9.789 1 98 153 ASP B O 1
ATOM 2389 N N . PHE B 1 154 ? 5.152 3.475 10.383 1 97.56 154 PHE B N 1
ATOM 2390 C CA . PHE B 1 154 ? 5.816 4.312 11.383 1 97.56 154 PHE B CA 1
ATOM 2391 C C . PHE B 1 154 ? 4.797 4.973 12.297 1 97.56 154 PHE B C 1
ATOM 2393 O O . PHE B 1 154 ? 3.594 4.93 12.031 1 97.56 154 PHE B O 1
ATOM 2400 N N . GLU B 1 155 ? 5.309 5.453 13.359 1 96.31 155 GLU B N 1
ATOM 2401 C CA . GLU B 1 155 ? 4.453 6.148 14.312 1 96.31 155 GLU B CA 1
ATOM 2402 C C . GLU B 1 155 ? 4.711 7.652 14.297 1 96.31 155 GLU B C 1
ATOM 2404 O O . GLU B 1 155 ? 5.863 8.086 14.281 1 96.31 155 GLU B O 1
ATOM 2409 N N . ALA B 1 156 ? 3.645 8.391 14.156 1 97.12 156 ALA B N 1
ATOM 2410 C CA . ALA B 1 156 ? 3.742 9.828 14.375 1 97.12 156 ALA B CA 1
ATOM 2411 C C . ALA B 1 156 ? 3.639 10.156 15.867 1 97.12 156 ALA B C 1
ATOM 2413 O O . ALA B 1 156 ? 2.867 9.531 16.594 1 97.12 156 ALA B O 1
ATOM 2414 N N . HIS B 1 157 ? 4.309 11.172 16.312 1 96.19 157 HIS B N 1
ATOM 2415 C CA . HIS B 1 157 ? 4.406 11.516 17.719 1 96.19 157 HIS B CA 1
ATOM 2416 C C . HIS B 1 157 ? 3.842 12.906 18 1 96.19 157 HIS B C 1
ATOM 2418 O O . HIS B 1 157 ? 4.375 13.648 18.828 1 96.19 157 HIS B O 1
ATOM 2424 N N . ASN B 1 158 ? 2.879 13.211 17.234 1 93.19 158 ASN B N 1
ATOM 2425 C CA . ASN B 1 158 ? 2.205 14.484 17.469 1 93.19 158 ASN B CA 1
ATOM 2426 C C . ASN B 1 158 ? 1.689 14.586 18.906 1 93.19 158 ASN B C 1
ATOM 2428 O O . ASN B 1 158 ? 1.278 13.586 19.484 1 93.19 158 ASN B O 1
ATOM 2432 N N . ALA B 1 159 ? 1.728 15.805 19.594 1 79.25 159 ALA B N 1
ATOM 2433 C CA . ALA B 1 159 ? 1.279 16.062 20.953 1 79.25 159 ALA B CA 1
ATOM 2434 C C . ALA B 1 159 ? -0.244 16.047 21.047 1 79.25 159 ALA B C 1
ATOM 2436 O O . ALA B 1 159 ? -0.933 16.375 20.078 1 79.25 159 ALA B O 1
#

Sequence (318 aa):
MHEMMGASGAGNYSDTKDESQKVVEVASYKPRRWDYDTGASTHIVGAKEYFVAYHEFEKPVEDIQGFAKGGQSPALGVGVAALATDVGDGALTTIVLEEALFVPNANWNLYSVGLAMRQGFVERKNGRTGECKVYRSGTLVLRSKPAPNNVWDFEAHNAMHEMMGASGAGNYSDTKDESQKVVEVASYKPRRWDYDTGASTHIVGAKEYFVAYHEFEKPVEDIQGFAKGGQSPALGVGVAALATDVGDGALTTIVLEEALFVPNANWNLYSVGLAMRQGFVERKNGRTGECKVYRSGTLVLRSKPAPNNVWDFEAHNA

Nearest PDB structures (foldseek):
  6iys-assembly1_O-2  TM=3.441E-01  e=1.667E+00  Borreliella burgdorferi B31
  6idc-assembly1_A-2  TM=3.599E-01  e=3.215E+00  Borreliella burgdorferi
  6iei-assembly1_A-2  TM=3.178E-01  e=3.044E+00  Borreliella burgdorferi B31
  9gtx-assembly2_B  TM=2.577E-01  e=3.396E+00  Helicobacter pylori J99
  6iys-assembly1_O-2  TM=3.441E-01  e=1.667E+00  Borreliella burgdorferi B31

Secondary structure (DSSP, 8-state):
------------------------------TTEEEEETT-SS-EES-GGGEEEEEEEEEEEEEE--SBTT--EEEEEEEEEEEEEE-SSSSEEEEEEEEEEE-TTBSSEEEEHHHHHHTTEEEEE-TTT--EEEEETTEEEEEEEE-TTS-EEEE----/------------------------------TTEEEEETT-SS-EES-GGGEEEEEEEEEEEEEE--SBTT--EEEEEEEEEEEEEE-SSSSEEEEEEEEEEE-TTBSSEEEEHHHHHHTTEEEEE-TTT--EEEEETTEEEEEEEE-TTS-EEEE----

Solvent-accessible surface area (backbone atoms only — not comparable to full-atom values): 17283 Å² total; per-residue (Å²): 139,84,79,78,78,78,78,77,74,78,76,77,74,73,76,76,72,74,78,70,71,76,70,64,68,79,69,68,65,37,87,42,40,28,31,43,13,27,55,28,54,45,31,37,35,36,52,74,84,38,46,80,39,78,45,73,45,94,59,67,45,68,67,42,74,43,60,27,66,80,13,51,43,50,28,47,26,39,25,32,30,53,39,28,22,64,64,78,77,88,51,76,34,76,45,76,41,72,70,22,30,35,20,70,55,28,33,42,24,35,43,12,48,31,42,41,40,76,71,55,40,37,49,46,69,40,49,86,76,49,35,33,39,28,26,46,92,85,38,81,48,40,50,35,33,57,43,96,63,16,25,21,32,38,61,46,64,66,133,139,84,81,79,78,79,78,78,76,77,76,76,75,73,74,77,74,74,77,71,72,77,70,65,68,79,70,67,67,36,88,42,40,28,31,43,14,28,56,28,54,45,32,38,34,34,53,73,84,37,47,81,39,78,45,73,44,95,59,64,44,66,65,42,74,42,60,28,65,80,14,50,45,50,27,47,27,40,25,33,31,53,40,28,22,62,62,77,78,88,53,76,36,76,45,78,41,71,70,22,30,34,23,71,55,29,32,41,24,35,41,12,49,33,42,40,40,76,72,56,39,37,48,48,69,40,51,86,74,48,36,31,41,28,24,47,95,85,37,79,47,39,53,33,34,57,43,96,63,17,27,21,31,40,60,47,64,67,134